Protein AF-A0A9Q4GFD5-F1 (afdb_monomer)

Solvent-accessible surface area (backbone atoms only — not comparable to full-atom values): 11953 Å² total; per-residue (Å²): 130,86,74,94,66,55,72,76,47,47,57,49,49,54,47,41,70,72,33,92,78,27,34,55,80,51,50,13,61,73,70,74,43,53,68,71,56,32,53,49,47,57,49,50,35,37,77,70,58,46,28,46,77,43,86,43,73,56,97,93,36,87,41,35,38,49,40,67,27,79,93,64,68,58,89,77,60,80,69,76,58,73,76,68,84,59,84,88,62,94,64,54,74,68,47,48,56,51,49,51,57,23,64,76,35,99,54,32,44,51,75,52,53,16,60,79,66,74,42,55,65,73,57,36,51,49,46,56,46,55,37,35,77,69,59,49,32,44,76,43,89,43,71,56,98,91,39,82,40,43,27,30,32,54,46,74,74,80,71,69,62,66,82,47,40,57,92,96,41,70,52,84,54,74,91,50,92,75,72,59,94,82,36,68,65,52,53,51,53,55,47,48,70,75,65,71,123

Sequence (197 aa):
MTPDLSENERDAVEYIRSAGDAYQSKLWKELDVTSRTGSRIAKRLEEKGVVKREQTTHDGNNTYRLVLAEEYRDDDAEEEEDEPATAGYELESVERRALRLIESEDGLPQSQLWKELDVSSRKGSRIASKLEDRGLVEREEGVHEGNRTYILYPVVEKLDYSLLVAGDMISPFIGEENPDPRSGSFTEWVYELAYSE

Secondary structure (DSSP, 8-state):
------HHHHHHHHHHHH-TT-BHHHHHHHTT--HHHHHHHHHHHHHTTSEEEEEEEETTEEEEEEEE-GGGS--S----------TT----HHHHHHHHHHHTSSSEEHHHHHHHTT--HHHHHHHHHHHHHTTSEEEEEEEETTEEEEEEEE------GGGGEETTEE-TTTT-SS--TT-HHHHHHHHHHHH--

pLDDT: mean 83.18, std 13.75, range [38.78, 96.44]

Mean predicted aligned error: 17.29 Å

Structure (mmCIF, N/CA/C/O backbone):
data_AF-A0A9Q4GFD5-F1
#
_entry.id   AF-A0A9Q4GFD5-F1
#
loop_
_atom_site.group_PDB
_atom_site.id
_atom_site.type_symbol
_atom_site.label_atom_id
_atom_site.label_alt_id
_atom_site.label_comp_id
_atom_site.label_asym_id
_atom_site.label_entity_id
_atom_site.label_seq_id
_atom_site.pdbx_PDB_ins_code
_atom_site.Cartn_x
_atom_site.Cartn_y
_atom_site.Cartn_z
_atom_site.occupancy
_atom_site.B_iso_or_equiv
_atom_site.auth_seq_id
_atom_site.auth_comp_id
_atom_site.auth_asym_id
_atom_site.auth_atom_id
_atom_site.pdbx_PDB_model_num
ATOM 1 N N . MET A 1 1 ? 4.325 21.508 16.984 1.00 45.28 1 MET A N 1
ATOM 2 C CA . MET A 1 1 ? 5.342 22.587 16.949 1.00 45.28 1 MET A CA 1
ATOM 3 C C . MET A 1 1 ? 6.689 21.901 16.954 1.00 45.28 1 MET A C 1
ATOM 5 O O . MET A 1 1 ? 6.980 21.233 17.934 1.00 45.28 1 MET A O 1
ATOM 9 N N . THR A 1 2 ? 7.475 22.006 15.885 1.00 56.31 2 THR A N 1
ATOM 10 C CA . THR A 1 2 ? 8.834 21.450 15.867 1.00 56.31 2 THR A CA 1
ATOM 11 C C . THR A 1 2 ? 9.676 22.135 16.953 1.00 56.31 2 THR A C 1
ATOM 13 O O . THR A 1 2 ? 9.713 23.369 16.987 1.00 56.31 2 THR A O 1
ATOM 16 N N . PRO A 1 3 ? 10.317 21.387 17.863 1.00 69.12 3 PRO A N 1
ATOM 17 C CA . PRO A 1 3 ? 11.128 21.947 18.925 1.00 69.12 3 PRO A CA 1
ATOM 18 C C . PRO A 1 3 ? 12.330 22.655 18.306 1.00 69.12 3 PRO A C 1
ATOM 20 O O . PRO A 1 3 ? 12.885 22.217 17.300 1.00 69.12 3 PRO A O 1
ATOM 23 N N . ASP A 1 4 ? 12.748 23.759 18.920 1.00 82.75 4 ASP A N 1
ATOM 24 C CA . ASP A 1 4 ? 13.961 24.460 18.513 1.00 82.75 4 ASP A CA 1
ATOM 25 C C . ASP A 1 4 ? 15.182 23.581 18.838 1.00 82.75 4 ASP A C 1
ATOM 27 O O . ASP A 1 4 ? 15.598 23.452 19.996 1.00 82.75 4 ASP A O 1
ATOM 31 N N . LEU A 1 5 ? 15.697 22.881 17.826 1.00 84.75 5 LEU A N 1
ATOM 32 C CA . LEU A 1 5 ? 16.877 22.021 17.927 1.00 84.75 5 LEU A CA 1
ATOM 33 C C . LEU A 1 5 ? 18.128 22.788 17.504 1.00 84.75 5 LEU A C 1
ATOM 35 O O . LEU A 1 5 ? 18.144 23.425 16.451 1.00 84.75 5 LEU A O 1
ATOM 39 N N . SER A 1 6 ? 19.192 22.681 18.302 1.00 86.69 6 SER A N 1
ATOM 40 C CA . SER A 1 6 ? 20.535 23.135 17.908 1.00 86.69 6 SER A CA 1
ATOM 41 C C . SER A 1 6 ? 21.109 22.266 16.781 1.00 86.69 6 SER A C 1
ATOM 43 O O . SER A 1 6 ? 20.661 21.140 16.598 1.00 86.69 6 SER A O 1
ATOM 45 N N . GLU A 1 7 ? 22.123 22.753 16.062 1.00 83.56 7 GLU A N 1
ATOM 46 C CA . GLU A 1 7 ? 22.810 22.016 14.982 1.00 83.56 7 GLU A CA 1
ATOM 47 C C . GLU A 1 7 ? 23.200 20.591 15.415 1.00 83.56 7 GLU A C 1
ATOM 49 O O . GLU A 1 7 ? 22.648 19.623 14.906 1.00 83.56 7 GLU A O 1
ATOM 54 N N . ASN A 1 8 ? 23.962 20.458 16.505 1.00 85.88 8 ASN A N 1
ATOM 55 C CA . ASN A 1 8 ? 24.363 19.151 17.039 1.00 85.88 8 ASN A CA 1
ATOM 56 C C . ASN A 1 8 ? 23.190 18.257 17.500 1.00 85.88 8 ASN A C 1
ATOM 58 O O . ASN A 1 8 ? 23.366 17.055 17.679 1.00 85.88 8 ASN A O 1
ATOM 62 N N . GLU A 1 9 ? 22.024 18.831 17.816 1.00 88.62 9 GLU A N 1
ATOM 63 C CA . GLU A 1 9 ? 20.820 18.058 18.156 1.00 88.62 9 GLU A CA 1
ATOM 64 C C . GLU A 1 9 ? 20.112 17.551 16.898 1.00 88.62 9 GLU A C 1
ATOM 66 O O . GLU A 1 9 ? 19.568 16.453 16.935 1.00 88.62 9 GLU A O 1
ATOM 71 N N . ARG A 1 10 ? 20.151 18.308 15.796 1.00 87.25 10 ARG A N 1
ATOM 72 C CA . ARG A 1 10 ? 19.631 17.863 14.496 1.00 87.25 10 ARG A CA 1
ATOM 73 C C . ARG A 1 10 ? 20.479 16.729 13.936 1.00 87.25 10 ARG A C 1
ATOM 75 O O . ARG A 1 10 ? 19.919 15.687 13.622 1.00 87.25 10 ARG A O 1
ATOM 82 N N . ASP A 1 11 ? 21.802 16.877 13.954 1.00 87.81 11 ASP A N 1
ATOM 83 C CA . ASP A 1 11 ? 22.729 15.826 13.510 1.00 87.81 11 ASP A CA 1
ATOM 84 C C . ASP A 1 11 ? 22.535 14.538 14.326 1.00 87.81 11 ASP A C 1
ATOM 86 O O . ASP A 1 11 ? 22.571 13.420 13.815 1.00 87.81 11 ASP A O 1
ATOM 90 N N . ALA A 1 12 ? 22.274 14.687 15.629 1.00 89.25 12 ALA A N 1
ATOM 91 C CA . ALA A 1 12 ? 21.966 13.562 16.499 1.00 89.25 12 ALA A CA 1
ATOM 92 C C . ALA A 1 12 ? 20.648 12.872 16.122 1.00 89.25 12 ALA A C 1
ATOM 94 O O . ALA A 1 12 ? 20.588 11.646 16.136 1.00 89.25 12 ALA A O 1
ATOM 95 N N . VAL A 1 13 ? 19.598 13.633 15.805 1.00 87.75 13 VAL A N 1
ATOM 96 C CA . VAL A 1 13 ? 18.304 13.089 15.363 1.00 87.75 13 VAL A CA 1
ATOM 97 C C . VAL A 1 13 ? 18.444 12.372 14.022 1.00 87.75 13 VAL A C 1
ATOM 99 O O . VAL A 1 13 ? 17.953 11.254 13.892 1.00 87.75 13 VAL A O 1
ATOM 102 N N . GLU A 1 14 ? 19.171 12.952 13.068 1.00 86.00 14 GLU A N 1
ATOM 103 C CA . GLU A 1 14 ? 19.458 12.342 11.764 1.00 86.00 14 GLU A CA 1
ATOM 104 C C . GLU A 1 14 ? 20.227 11.021 11.912 1.00 86.00 14 GLU A C 1
ATOM 106 O O . GLU A 1 14 ? 19.864 9.996 11.323 1.00 86.00 14 GLU A O 1
ATOM 111 N N . TYR A 1 15 ? 21.249 11.004 12.771 1.00 88.06 15 TYR A N 1
ATOM 112 C CA . TYR A 1 15 ? 21.950 9.770 13.101 1.00 88.06 15 TYR A CA 1
ATOM 113 C C . TYR A 1 15 ? 21.011 8.730 13.713 1.00 88.06 15 TYR A C 1
ATOM 115 O O . TYR A 1 15 ? 21.030 7.578 13.303 1.00 88.06 15 TYR A O 1
ATOM 123 N N . ILE A 1 16 ? 20.184 9.106 14.694 1.00 88.94 16 ILE A N 1
ATOM 124 C CA . ILE A 1 16 ? 19.273 8.157 15.353 1.00 88.94 16 ILE A CA 1
ATOM 125 C C . ILE A 1 16 ? 18.239 7.616 14.357 1.00 88.94 16 ILE A C 1
ATOM 127 O O . ILE A 1 16 ? 17.875 6.448 14.447 1.00 88.94 16 ILE A O 1
ATOM 131 N N . ARG A 1 17 ? 17.799 8.432 13.393 1.00 83.25 17 ARG A N 1
ATOM 132 C CA . ARG A 1 17 ? 16.887 8.012 12.324 1.00 83.25 17 ARG A CA 1
ATOM 133 C C . ARG A 1 17 ? 17.527 6.976 11.401 1.00 83.25 17 ARG A C 1
ATOM 135 O O . ARG A 1 17 ? 16.897 5.976 11.076 1.00 83.25 17 ARG A O 1
ATOM 142 N N . SER A 1 18 ? 18.769 7.206 10.983 1.00 78.62 18 SER A N 1
ATOM 143 C CA . SER A 1 18 ? 19.486 6.306 10.065 1.00 78.62 18 SER A CA 1
ATOM 144 C C . SER A 1 18 ? 20.066 5.068 10.761 1.00 78.62 18 SER A C 1
ATOM 146 O O . SER A 1 18 ? 20.189 3.997 10.161 1.00 78.62 18 SER A O 1
ATOM 148 N N . ALA A 1 19 ? 20.400 5.178 12.044 1.00 77.31 19 ALA A N 1
ATOM 149 C CA . ALA A 1 19 ? 20.916 4.091 12.853 1.00 77.31 19 ALA A CA 1
ATOM 150 C C . ALA A 1 19 ? 19.755 3.247 13.391 1.00 77.31 19 ALA A C 1
ATOM 152 O O . ALA A 1 19 ? 19.258 3.496 14.485 1.00 77.31 19 ALA A O 1
ATOM 153 N N . GLY A 1 20 ? 19.373 2.191 12.661 1.00 71.94 20 GLY A N 1
ATOM 154 C CA . GLY A 1 20 ? 18.312 1.258 13.084 1.00 71.94 20 GLY A CA 1
ATOM 155 C C . GLY A 1 20 ? 18.434 0.752 14.536 1.00 71.94 20 GLY A C 1
ATOM 156 O O . GLY A 1 20 ? 17.423 0.463 15.170 1.00 71.94 20 GLY A O 1
ATOM 157 N N . ASP A 1 21 ? 19.656 0.727 15.091 1.00 79.88 21 ASP A N 1
ATOM 158 C CA . ASP A 1 21 ? 19.921 0.621 16.531 1.00 79.88 21 ASP A CA 1
ATOM 159 C C . ASP A 1 21 ? 20.877 1.720 17.028 1.00 79.88 21 ASP A C 1
ATOM 161 O O . ASP A 1 21 ? 22.105 1.547 17.098 1.00 79.88 21 ASP A O 1
ATOM 165 N N . ALA A 1 22 ? 20.308 2.859 17.418 1.00 86.06 22 ALA A N 1
ATOM 166 C CA . ALA A 1 22 ? 21.056 3.984 17.957 1.00 86.06 22 ALA A CA 1
ATOM 167 C C . ALA A 1 22 ? 21.363 3.804 19.455 1.00 86.06 22 ALA A C 1
ATOM 169 O O . ALA A 1 22 ? 20.516 4.000 20.328 1.00 86.06 22 ALA A O 1
ATOM 170 N N . TYR A 1 23 ? 22.613 3.473 19.780 1.00 89.69 23 TYR A N 1
ATOM 171 C CA . TYR A 1 23 ? 23.107 3.492 21.161 1.00 89.69 23 TYR A CA 1
ATOM 172 C C . TYR A 1 23 ? 23.840 4.799 21.447 1.00 89.69 23 TYR A C 1
ATOM 174 O O . TYR A 1 23 ? 24.624 5.267 20.622 1.00 89.69 23 TYR A O 1
ATOM 182 N N . GLN A 1 24 ? 23.688 5.345 22.654 1.00 86.38 24 GLN A N 1
ATOM 183 C CA . GLN A 1 24 ? 24.360 6.584 23.066 1.00 86.38 24 GLN A CA 1
ATOM 184 C C . GLN A 1 24 ? 25.889 6.506 22.892 1.00 86.38 24 GLN A C 1
ATOM 186 O O . GLN A 1 24 ? 26.528 7.492 22.530 1.00 86.38 24 GLN A O 1
ATOM 191 N N . SER A 1 25 ? 26.469 5.318 23.091 1.00 85.94 25 SER A N 1
ATOM 192 C CA . SER A 1 25 ? 27.901 5.070 22.909 1.00 85.94 25 SER A CA 1
ATOM 193 C C . SER A 1 25 ? 28.376 5.108 21.459 1.00 85.94 25 SER A C 1
ATOM 195 O O . SER A 1 25 ? 29.563 5.338 21.222 1.00 85.94 25 SER A O 1
ATOM 197 N N . LYS A 1 26 ? 27.473 4.877 20.503 1.00 87.81 26 LYS A N 1
ATOM 198 C CA . LYS A 1 26 ? 27.734 5.051 19.074 1.00 87.81 26 LYS A CA 1
ATOM 199 C C . LYS A 1 26 ? 27.424 6.478 18.627 1.00 87.81 26 LYS A C 1
ATOM 201 O O . LYS A 1 26 ? 28.234 7.045 17.910 1.00 87.81 26 LYS A O 1
ATOM 206 N N . LEU A 1 27 ? 26.361 7.089 19.160 1.00 87.81 27 LEU A N 1
ATOM 207 C CA . LEU A 1 27 ? 25.976 8.475 18.871 1.00 87.81 27 LEU A CA 1
ATOM 208 C C . LEU A 1 27 ? 27.154 9.445 19.013 1.00 87.81 27 LEU A C 1
ATOM 210 O O . LEU A 1 27 ? 27.442 10.205 18.100 1.00 87.81 27 LEU A O 1
ATOM 214 N N . TRP A 1 28 ? 27.866 9.428 20.144 1.00 88.12 28 TRP A N 1
ATOM 215 C CA . TRP A 1 28 ? 28.974 10.374 20.314 1.00 88.12 28 TRP A CA 1
ATOM 216 C C . TRP A 1 28 ? 30.192 10.056 19.438 1.00 88.12 28 TRP A C 1
ATOM 218 O O . TRP A 1 28 ? 30.987 10.954 19.195 1.00 88.12 28 TRP A O 1
ATOM 228 N N . LYS A 1 29 ? 30.358 8.802 18.987 1.00 86.69 29 LYS A N 1
ATOM 229 C CA . LYS A 1 29 ? 31.416 8.437 18.033 1.00 86.69 29 LYS A CA 1
ATOM 230 C C . LYS A 1 29 ? 31.076 8.963 16.644 1.00 86.69 29 LYS A C 1
ATOM 232 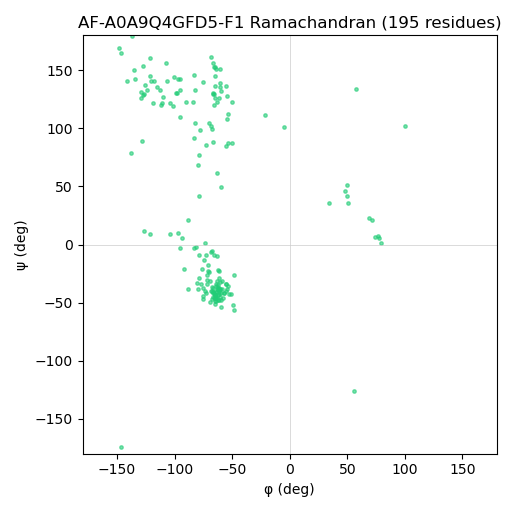O O . LYS A 1 29 ? 31.968 9.475 15.987 1.00 86.69 29 LYS A O 1
ATOM 237 N N . GLU A 1 30 ? 29.812 8.851 16.240 1.00 89.44 30 GLU A N 1
ATOM 238 C CA . GLU A 1 30 ? 29.358 9.337 14.938 1.00 89.44 30 GLU A CA 1
ATOM 239 C C . GLU A 1 30 ? 29.440 10.859 14.845 1.00 89.44 30 GLU A C 1
ATOM 241 O O . GLU A 1 30 ? 29.971 11.401 13.887 1.00 89.44 30 GLU A O 1
ATOM 246 N N . LEU A 1 31 ? 28.985 11.554 15.889 1.00 87.12 31 LEU A N 1
ATOM 247 C CA . LEU A 1 31 ? 29.023 13.015 15.943 1.00 87.12 31 LEU A CA 1
ATOM 248 C C . LEU A 1 31 ? 30.435 13.584 16.184 1.00 87.12 31 LEU A C 1
ATOM 250 O O . LEU A 1 31 ? 30.571 14.791 16.352 1.00 87.12 31 LEU A O 1
ATOM 254 N N . ASP A 1 32 ? 31.461 12.732 16.289 1.00 87.38 32 ASP A N 1
ATOM 255 C CA . ASP A 1 32 ? 32.834 13.098 16.668 1.00 87.38 32 ASP A CA 1
ATOM 256 C C . ASP A 1 32 ? 32.899 14.006 17.917 1.00 87.38 32 ASP A C 1
ATOM 258 O O . ASP A 1 32 ? 33.590 15.025 17.983 1.00 87.38 32 ASP A O 1
ATOM 262 N N . VAL A 1 33 ? 32.136 13.649 18.958 1.00 89.00 33 VAL A N 1
ATOM 263 C CA . VAL A 1 33 ? 32.081 14.399 20.220 1.00 89.00 33 VAL A CA 1
ATOM 264 C C . VAL A 1 33 ? 32.487 13.552 21.421 1.00 89.00 33 VAL A C 1
ATOM 266 O O . VAL A 1 33 ? 32.438 12.325 21.441 1.00 89.00 33 VAL A O 1
ATOM 269 N N . THR A 1 34 ? 32.848 14.223 22.517 1.00 88.25 34 THR A N 1
ATOM 270 C CA . THR A 1 34 ? 33.144 13.519 23.772 1.00 88.25 34 THR A CA 1
ATOM 271 C C . THR A 1 34 ? 31.901 12.829 24.341 1.00 88.25 34 THR A C 1
ATOM 273 O O . THR A 1 34 ? 30.781 13.331 24.213 1.00 88.25 34 THR A O 1
ATOM 276 N N . SER A 1 35 ? 32.099 11.748 25.101 1.00 81.19 35 SER A N 1
ATOM 277 C CA . SER A 1 35 ? 31.012 11.034 25.790 1.00 81.19 35 SER A CA 1
ATOM 278 C C . SER A 1 35 ? 30.177 11.941 26.697 1.00 81.19 35 SER A C 1
ATOM 280 O O . SER A 1 35 ? 28.959 11.790 26.792 1.00 81.19 35 SER A O 1
ATOM 282 N N . ARG A 1 36 ? 30.802 12.944 27.327 1.00 83.94 36 ARG A N 1
ATOM 283 C CA . ARG A 1 36 ? 30.109 13.937 28.156 1.00 83.94 36 ARG A CA 1
ATOM 284 C C . ARG A 1 36 ? 29.221 14.858 27.316 1.00 83.94 36 ARG A C 1
ATOM 286 O O . ARG A 1 36 ? 28.123 15.198 27.752 1.00 83.94 36 ARG A O 1
ATOM 293 N N . THR A 1 37 ? 29.686 15.266 26.138 1.00 82.38 37 THR A N 1
ATOM 294 C CA . THR A 1 37 ? 28.915 16.097 25.202 1.00 82.38 37 THR A CA 1
ATOM 295 C C . THR A 1 37 ? 27.755 15.304 24.607 1.00 82.38 37 THR A C 1
ATOM 297 O O . THR A 1 37 ? 26.617 15.751 24.718 1.00 82.38 37 THR A O 1
ATOM 300 N N . GLY A 1 38 ? 28.004 14.093 24.101 1.00 87.94 38 GLY A N 1
ATOM 301 C CA . GLY A 1 38 ? 26.954 13.229 23.555 1.00 87.94 38 GLY A CA 1
ATOM 302 C C . GLY A 1 38 ? 25.890 12.846 24.583 1.00 87.94 38 GLY A C 1
ATOM 303 O O . GLY A 1 38 ? 24.700 12.889 24.288 1.00 87.94 38 GLY A O 1
ATOM 304 N N . SER A 1 39 ? 26.285 12.591 25.836 1.00 86.56 39 SER A N 1
ATOM 305 C CA . SER A 1 39 ? 25.322 12.335 26.921 1.00 86.56 39 SER A CA 1
ATOM 306 C C . SER A 1 39 ? 24.405 13.530 27.192 1.00 86.56 39 SER A C 1
ATOM 308 O O . SER A 1 39 ? 23.227 13.354 27.492 1.00 86.56 39 SER A O 1
ATOM 310 N N . ARG A 1 40 ? 24.925 14.760 27.082 1.00 88.94 40 ARG A N 1
ATOM 311 C CA . ARG A 1 40 ? 24.112 15.975 27.241 1.00 88.94 40 ARG A CA 1
ATOM 312 C C . ARG A 1 40 ? 23.168 16.196 26.069 1.00 88.94 40 ARG A C 1
ATOM 314 O O . ARG A 1 40 ? 22.090 16.724 26.300 1.00 88.94 40 ARG A O 1
ATOM 321 N N . ILE A 1 41 ? 23.574 15.830 24.854 1.00 89.56 41 ILE A N 1
ATOM 322 C CA . ILE A 1 41 ? 22.717 15.898 23.664 1.00 89.56 41 ILE A CA 1
ATOM 323 C C . ILE A 1 41 ? 21.552 14.916 23.822 1.00 89.56 41 ILE A C 1
ATOM 325 O O . ILE A 1 41 ? 20.405 15.338 23.772 1.00 89.56 41 ILE A O 1
ATOM 329 N N . ALA A 1 42 ? 21.831 13.651 24.152 1.00 89.81 42 ALA A N 1
ATOM 330 C CA . ALA A 1 42 ? 20.793 12.642 24.375 1.00 89.81 42 ALA A CA 1
ATOM 331 C C . ALA A 1 42 ? 19.798 13.048 25.477 1.00 89.81 42 ALA A C 1
ATOM 333 O O . ALA A 1 42 ? 18.593 12.887 25.313 1.00 89.81 42 ALA A O 1
ATOM 334 N N . LYS A 1 43 ? 20.288 13.624 26.585 1.00 88.81 43 LYS A N 1
ATOM 335 C CA . LYS A 1 43 ? 19.422 14.115 27.667 1.00 88.81 43 LYS A CA 1
ATOM 336 C C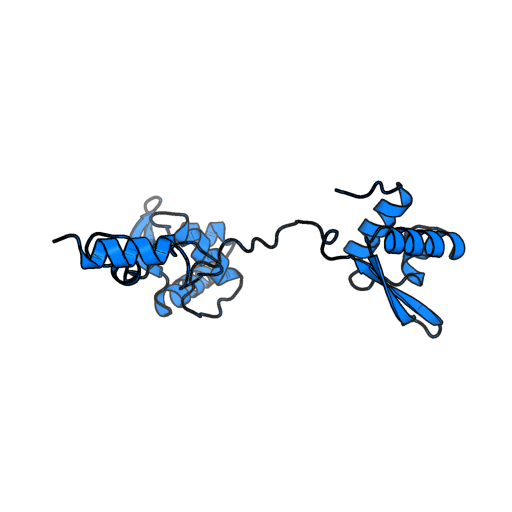 . LYS A 1 43 ? 18.555 15.302 27.236 1.00 88.81 43 LYS A C 1
ATOM 338 O O . LYS A 1 43 ? 17.389 15.354 27.596 1.00 88.81 43 LYS A O 1
ATOM 343 N N . ARG A 1 44 ? 19.109 16.248 26.469 1.00 92.25 44 ARG A N 1
ATOM 344 C CA . ARG A 1 44 ? 18.345 17.397 25.960 1.00 92.25 44 ARG A CA 1
ATOM 345 C C . ARG A 1 44 ? 17.270 16.969 24.971 1.00 92.25 44 ARG A C 1
ATOM 347 O O . ARG A 1 44 ? 16.163 17.482 25.041 1.00 92.25 44 ARG A O 1
ATOM 354 N N . LEU A 1 45 ? 17.575 16.016 24.092 1.00 90.81 45 LEU A N 1
ATOM 355 C CA . LEU A 1 45 ? 16.584 15.435 23.187 1.00 90.81 45 LEU A CA 1
ATOM 356 C C . LEU A 1 45 ? 15.469 14.718 23.962 1.00 90.81 45 LEU A C 1
ATOM 358 O O . LEU A 1 45 ? 14.308 14.861 23.607 1.00 90.81 45 LEU A O 1
ATOM 362 N N . GLU A 1 46 ? 15.798 14.010 25.046 1.00 90.75 46 GLU A N 1
ATOM 363 C CA . GLU A 1 46 ? 14.806 13.385 25.934 1.00 90.75 46 GLU A CA 1
ATOM 364 C C . GLU A 1 46 ? 13.927 14.422 26.651 1.00 90.75 46 GLU A C 1
ATOM 366 O O . GLU A 1 46 ? 12.706 14.308 26.639 1.00 90.75 46 GLU A O 1
ATOM 371 N N . GLU A 1 47 ? 14.523 15.477 27.215 1.00 90.25 47 GLU A N 1
ATOM 372 C CA . GLU A 1 47 ? 13.792 16.578 27.865 1.00 90.25 47 GLU A CA 1
ATOM 373 C C . GLU A 1 47 ? 12.886 17.344 26.890 1.00 90.25 47 GLU A C 1
ATOM 375 O O . GLU A 1 47 ? 11.830 17.833 27.286 1.00 90.25 47 GLU A O 1
ATOM 380 N N . LYS A 1 48 ? 13.285 17.434 25.616 1.00 89.56 48 LYS A N 1
ATOM 381 C CA . LYS A 1 48 ? 12.492 18.031 24.533 1.00 89.56 48 LYS A CA 1
ATOM 382 C C . LYS A 1 48 ? 11.435 17.077 23.959 1.00 89.56 48 LYS A C 1
ATOM 384 O O . LYS A 1 48 ? 10.714 17.482 23.058 1.00 89.56 48 LYS A O 1
ATOM 389 N N . GLY A 1 49 ? 11.354 15.835 24.444 1.00 86.88 49 GLY A N 1
ATOM 390 C CA . GLY A 1 49 ? 10.407 14.828 23.956 1.00 86.88 49 GLY A CA 1
ATOM 391 C C . GLY A 1 49 ? 10.788 14.182 22.621 1.00 86.88 49 GLY A C 1
ATOM 392 O O . GLY A 1 49 ? 10.018 13.394 22.093 1.00 86.88 49 GLY A O 1
ATOM 393 N N . VAL A 1 50 ? 11.981 14.462 22.092 1.00 88.69 50 VAL A N 1
ATOM 394 C CA . VAL A 1 50 ? 12.419 14.000 20.766 1.00 88.69 50 VAL A CA 1
ATOM 395 C C . VAL A 1 50 ? 12.837 12.536 20.761 1.00 88.69 50 VAL A C 1
ATOM 397 O O . VAL A 1 50 ? 12.629 11.821 19.782 1.00 88.69 50 VAL A O 1
ATOM 400 N N . VAL A 1 51 ? 13.422 12.068 21.865 1.00 90.31 51 VAL A N 1
ATOM 401 C CA . VAL A 1 51 ? 13.860 10.677 22.019 1.00 90.31 51 VAL A CA 1
ATOM 402 C C . VAL A 1 51 ? 13.455 10.114 23.375 1.00 90.31 51 VAL A C 1
ATOM 404 O O . VAL A 1 51 ? 13.423 10.824 24.375 1.00 90.31 51 VAL A O 1
ATOM 407 N N . LYS A 1 52 ? 13.230 8.806 23.436 1.00 89.75 52 LYS A N 1
ATOM 408 C CA . LYS A 1 52 ? 13.156 8.025 24.673 1.00 89.75 52 LYS A CA 1
ATOM 409 C C . LYS A 1 52 ? 14.476 7.285 24.888 1.00 89.75 52 LYS A C 1
ATOM 411 O O . LYS A 1 52 ? 15.107 6.838 23.928 1.00 89.75 52 LYS A O 1
ATOM 416 N N . ARG A 1 53 ? 14.902 7.163 26.150 1.00 89.38 53 ARG A N 1
ATOM 417 C CA . ARG A 1 53 ? 16.136 6.467 26.542 1.00 89.38 53 ARG A CA 1
ATOM 418 C C . ARG A 1 53 ? 15.816 5.190 27.306 1.00 89.38 53 ARG A C 1
ATOM 420 O O . ARG A 1 53 ? 15.262 5.236 28.398 1.00 89.38 53 ARG A O 1
ATOM 427 N N . GLU A 1 54 ? 16.250 4.054 26.777 1.00 86.69 54 GLU A N 1
ATOM 428 C CA . GLU A 1 54 ? 16.073 2.745 27.414 1.00 86.69 54 GLU A CA 1
ATOM 429 C C . GLU A 1 54 ? 17.418 2.216 27.911 1.00 86.69 54 GLU A C 1
ATOM 431 O O . GLU A 1 54 ? 18.386 2.162 27.149 1.00 86.69 54 GLU A O 1
ATOM 436 N N . GLN A 1 55 ? 17.510 1.838 29.191 1.00 83.94 55 GLN A N 1
ATOM 437 C CA . GLN A 1 55 ? 18.736 1.247 29.736 1.00 83.94 55 GLN A CA 1
ATOM 438 C C . GLN A 1 55 ? 19.003 -0.113 29.095 1.00 83.94 55 GLN A C 1
ATOM 440 O O . GLN A 1 55 ? 18.140 -0.985 29.071 1.00 83.94 55 GLN A O 1
ATOM 445 N N . THR A 1 56 ? 20.224 -0.301 28.608 1.00 79.75 56 THR A N 1
ATOM 446 C CA . THR A 1 56 ? 20.658 -1.540 27.967 1.00 79.75 56 THR A CA 1
ATOM 447 C C . THR A 1 56 ? 22.144 -1.781 28.214 1.00 79.75 56 THR A C 1
ATOM 449 O O . THR A 1 56 ? 22.868 -0.909 28.696 1.00 79.75 56 THR A O 1
ATOM 452 N N . THR A 1 57 ? 22.625 -2.970 27.879 1.00 77.44 57 THR A N 1
ATOM 453 C CA . THR A 1 57 ? 24.051 -3.290 27.904 1.00 77.44 57 THR A CA 1
ATOM 454 C C . THR A 1 57 ? 24.525 -3.460 26.469 1.00 77.44 57 THR A C 1
ATOM 456 O O . THR A 1 57 ? 24.011 -4.302 25.739 1.00 77.44 57 THR A O 1
ATOM 459 N N . HIS A 1 58 ? 25.516 -2.671 26.060 1.00 66.75 58 HIS A N 1
ATOM 460 C CA . HIS A 1 58 ? 26.145 -2.782 24.745 1.00 66.75 58 HIS A CA 1
ATOM 461 C C . HIS A 1 58 ? 27.655 -2.905 24.931 1.00 66.75 58 HIS A C 1
ATOM 463 O O . HIS A 1 58 ? 28.247 -2.130 25.686 1.00 66.75 58 HIS A O 1
ATOM 469 N N . ASP A 1 59 ? 28.270 -3.902 24.292 1.00 62.56 59 ASP A N 1
ATOM 470 C CA . ASP A 1 59 ? 29.702 -4.209 24.422 1.00 62.56 59 ASP A CA 1
ATOM 471 C C . ASP A 1 59 ? 30.186 -4.293 25.887 1.00 62.56 59 ASP A C 1
ATOM 473 O O . ASP A 1 59 ? 31.225 -3.748 26.258 1.00 62.56 59 ASP A O 1
ATOM 477 N N . GLY A 1 60 ? 29.391 -4.927 26.759 1.00 69.38 60 GLY A N 1
ATOM 478 C CA . GLY A 1 60 ? 29.727 -5.124 28.176 1.00 69.38 60 GLY A CA 1
ATOM 479 C C . GLY A 1 60 ? 29.619 -3.877 29.065 1.00 69.38 60 GLY A C 1
ATOM 480 O O . GLY A 1 60 ? 29.966 -3.949 30.240 1.00 69.38 60 GLY A O 1
ATOM 481 N N . ASN A 1 61 ? 29.120 -2.751 28.542 1.00 70.06 61 ASN A N 1
ATOM 482 C CA . ASN A 1 61 ? 28.921 -1.514 29.296 1.00 70.06 61 ASN A CA 1
ATOM 483 C C . ASN A 1 61 ? 27.438 -1.126 29.348 1.00 70.06 61 ASN A C 1
ATOM 485 O O . ASN A 1 61 ? 26.725 -1.232 28.349 1.00 70.06 61 ASN A O 1
ATOM 489 N N . ASN A 1 62 ? 26.983 -0.624 30.500 1.00 77.25 62 ASN A N 1
ATOM 490 C CA . ASN A 1 62 ? 25.649 -0.033 30.618 1.00 77.25 62 ASN A CA 1
ATOM 491 C C . ASN A 1 62 ? 25.579 1.233 29.759 1.00 77.25 62 ASN A C 1
ATOM 493 O O . ASN A 1 62 ? 26.341 2.180 29.958 1.00 77.25 62 ASN A O 1
ATOM 497 N N . THR A 1 63 ? 24.663 1.243 28.801 1.00 82.75 63 THR A N 1
ATOM 498 C CA . THR A 1 63 ? 24.420 2.347 27.877 1.00 82.75 63 THR A CA 1
ATOM 499 C C . THR A 1 63 ? 22.917 2.560 27.721 1.00 82.75 63 THR A C 1
ATOM 501 O O . THR A 1 63 ? 22.109 1.864 28.334 1.00 82.75 63 THR A O 1
ATOM 504 N N . TYR A 1 64 ? 22.532 3.543 26.918 1.00 86.38 64 TYR A N 1
ATOM 505 C CA . TYR A 1 64 ? 21.134 3.789 26.588 1.00 86.38 64 TYR A CA 1
ATOM 506 C C . TYR A 1 64 ? 20.907 3.553 25.100 1.00 86.38 64 TYR A C 1
ATOM 508 O O . TYR A 1 64 ? 21.713 4.001 24.278 1.00 86.38 64 TYR A O 1
ATOM 516 N N . ARG A 1 65 ? 19.815 2.867 24.765 1.00 89.31 65 ARG A N 1
ATOM 517 C CA . ARG A 1 65 ? 19.246 2.870 23.416 1.00 89.31 65 ARG A CA 1
ATOM 518 C C . ARG A 1 65 ? 18.390 4.126 23.273 1.00 89.31 65 ARG A C 1
ATOM 520 O O . ARG A 1 65 ? 17.647 4.462 24.196 1.00 89.31 65 ARG A O 1
ATOM 527 N N . LEU A 1 66 ? 18.557 4.838 22.166 1.00 89.69 66 LEU A N 1
ATOM 528 C CA . LEU A 1 66 ? 17.840 6.067 21.847 1.00 89.69 66 LEU A CA 1
ATOM 529 C C . LEU A 1 66 ? 16.772 5.736 20.810 1.00 89.69 66 LEU A C 1
ATOM 531 O O . LEU A 1 66 ? 17.094 5.228 19.741 1.00 89.69 66 LEU A O 1
ATOM 535 N N . VAL A 1 67 ? 15.514 6.006 21.138 1.00 86.81 67 VAL A N 1
ATOM 536 C CA . VAL A 1 67 ? 14.368 5.730 20.266 1.00 86.81 67 VAL A CA 1
ATOM 537 C C . VAL A 1 67 ? 13.685 7.051 19.956 1.00 86.81 67 VAL A C 1
ATOM 539 O O . VAL A 1 67 ? 13.273 7.735 20.889 1.00 86.81 67 VAL A O 1
ATOM 542 N N . LEU A 1 68 ? 13.557 7.422 18.680 1.00 87.00 68 LEU A N 1
ATOM 543 C CA . LEU A 1 68 ? 12.807 8.624 18.297 1.00 87.00 68 LEU A CA 1
ATOM 544 C C . LEU A 1 68 ? 11.351 8.500 18.747 1.00 87.00 68 LEU A C 1
ATOM 546 O O . LEU A 1 68 ? 10.734 7.439 18.574 1.00 87.00 68 LEU A O 1
ATOM 550 N N . ALA A 1 69 ? 10.825 9.577 19.331 1.00 83.25 69 ALA A N 1
ATOM 551 C CA . ALA A 1 69 ? 9.399 9.689 19.586 1.00 83.25 69 ALA A CA 1
ATOM 552 C C . ALA A 1 69 ? 8.636 9.706 18.257 1.00 83.25 69 ALA A C 1
ATOM 554 O O . ALA A 1 69 ? 9.178 10.120 17.233 1.00 83.25 69 ALA A O 1
ATOM 555 N N . GLU A 1 70 ? 7.399 9.212 18.287 1.00 68.38 70 GLU A N 1
ATOM 556 C CA . GLU A 1 70 ? 6.559 9.001 17.099 1.00 68.38 70 GLU A CA 1
ATOM 557 C C . GLU A 1 70 ? 6.458 10.267 16.241 1.00 68.38 70 GLU A C 1
ATOM 559 O O . GLU A 1 70 ? 6.702 10.201 15.044 1.00 68.38 70 GLU A O 1
ATOM 564 N N . GLU A 1 71 ? 6.286 11.429 16.876 1.00 63.03 71 GLU A N 1
ATOM 565 C CA . GLU A 1 71 ? 6.204 12.742 16.219 1.00 63.03 71 GLU A CA 1
ATOM 566 C C . GLU A 1 71 ? 7.499 13.219 15.513 1.00 63.03 71 GLU A C 1
ATOM 568 O O . GLU A 1 71 ? 7.463 14.219 14.806 1.00 63.03 71 GLU A O 1
ATOM 573 N N . TYR A 1 72 ? 8.643 12.538 15.688 1.00 66.06 72 TYR A N 1
ATOM 574 C CA . TYR A 1 72 ? 9.930 12.862 15.029 1.00 66.06 72 TYR A CA 1
ATOM 575 C C . TYR A 1 72 ? 10.490 11.726 14.178 1.00 66.06 72 TYR A C 1
ATOM 577 O O . TYR A 1 72 ? 11.636 11.789 13.711 1.00 66.06 72 TYR A O 1
ATOM 585 N N . ARG A 1 73 ? 9.707 10.669 13.959 1.00 67.44 73 ARG A N 1
ATOM 586 C CA . ARG A 1 73 ? 10.066 9.654 12.962 1.00 67.44 73 ARG A CA 1
ATOM 587 C C . ARG A 1 73 ? 9.993 10.201 11.519 1.00 67.44 73 ARG A C 1
ATOM 589 O O . ARG A 1 73 ? 10.574 9.570 10.648 1.00 67.44 73 ARG A O 1
ATOM 596 N N . ASP A 1 74 ? 9.502 11.438 11.364 1.00 55.69 74 ASP A N 1
ATOM 597 C CA . ASP A 1 74 ? 9.111 12.180 10.156 1.00 55.69 74 ASP A CA 1
ATOM 598 C C . ASP A 1 74 ? 8.041 11.490 9.323 1.00 55.69 74 ASP A C 1
ATOM 600 O O . ASP A 1 74 ? 8.128 10.309 8.996 1.00 55.69 74 ASP A O 1
ATOM 604 N N . ASP A 1 75 ? 7.082 12.334 8.950 1.00 45.59 75 ASP A N 1
ATOM 605 C CA . ASP A 1 75 ? 6.073 12.208 7.909 1.00 45.59 75 ASP A CA 1
ATOM 606 C C . ASP A 1 75 ? 6.698 12.035 6.501 1.00 45.59 75 ASP A C 1
ATOM 608 O O . ASP A 1 75 ? 6.303 12.708 5.551 1.00 45.59 75 ASP A O 1
ATOM 612 N N . ASP A 1 76 ? 7.655 11.115 6.327 1.00 40.53 76 ASP A N 1
ATOM 613 C CA . ASP A 1 76 ? 7.744 10.350 5.076 1.00 40.53 76 ASP A CA 1
ATOM 614 C C . ASP A 1 76 ? 6.666 9.279 5.187 1.00 40.53 76 ASP A C 1
ATOM 616 O O . ASP A 1 76 ? 6.906 8.136 5.576 1.00 40.53 76 ASP A O 1
ATOM 620 N N . ALA A 1 77 ? 5.455 9.775 4.961 1.00 45.09 77 ALA A N 1
ATOM 621 C CA . ALA A 1 77 ? 4.177 9.119 5.028 1.00 45.09 77 ALA A CA 1
ATOM 622 C C . ALA A 1 77 ? 4.285 7.588 4.885 1.00 45.09 77 ALA 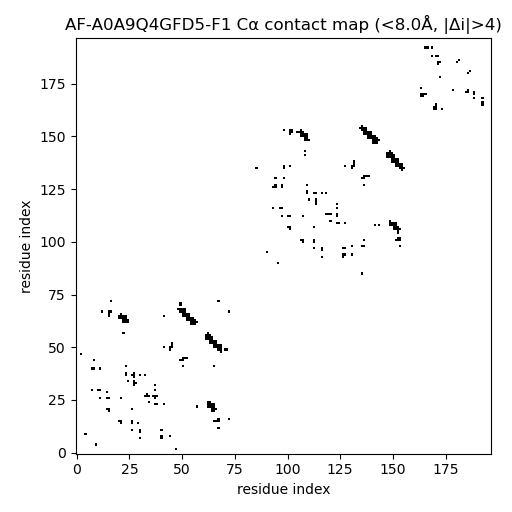A C 1
ATOM 624 O O . ALA A 1 77 ? 4.466 7.036 3.797 1.00 45.09 77 ALA A O 1
ATOM 625 N N . GLU A 1 78 ? 3.996 6.890 5.984 1.00 44.03 78 GLU A N 1
ATOM 626 C CA . GLU A 1 78 ? 2.828 6.025 5.903 1.00 44.03 78 GLU A CA 1
ATOM 627 C C . GLU A 1 78 ? 1.702 6.903 5.344 1.00 44.03 78 GLU A C 1
ATOM 629 O O . GLU A 1 78 ? 0.953 7.558 6.061 1.00 44.03 78 GLU A O 1
ATOM 634 N N . GLU A 1 79 ? 1.624 6.959 4.017 1.00 40.03 79 GLU A N 1
ATOM 635 C CA . GLU A 1 79 ? 0.340 6.872 3.373 1.00 40.03 79 GLU A CA 1
ATOM 636 C C . GLU A 1 79 ? -0.240 5.553 3.903 1.00 40.03 79 GLU A C 1
ATOM 638 O O . GLU A 1 79 ? -0.184 4.509 3.258 1.00 40.03 79 GLU A O 1
ATOM 643 N N . GLU A 1 80 ? -0.863 5.617 5.079 1.00 39.75 80 GLU A N 1
ATOM 644 C CA . GLU A 1 80 ? -2.222 5.110 5.170 1.00 39.75 80 GLU A CA 1
ATOM 645 C C . GLU A 1 80 ? -3.077 5.992 4.236 1.00 39.75 80 GLU A C 1
ATOM 647 O O . GLU A 1 80 ? -3.946 6.747 4.656 1.00 39.75 80 GLU A O 1
ATOM 652 N N . GLU A 1 81 ? -2.748 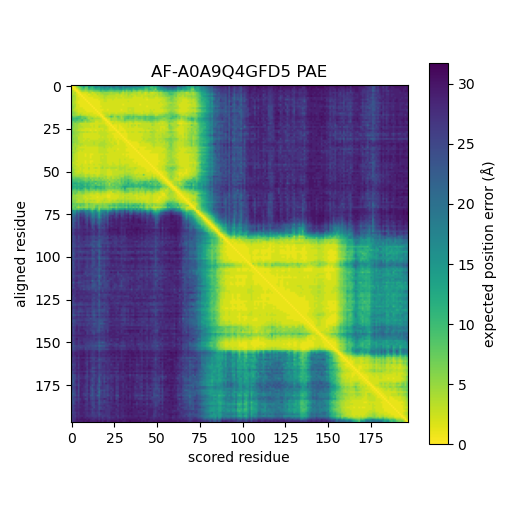5.964 2.934 1.00 38.78 81 GLU A N 1
ATOM 653 C CA . GLU A 1 81 ? -3.725 6.124 1.878 1.00 38.78 81 GLU A CA 1
ATOM 654 C C . GLU A 1 81 ? -4.749 5.067 2.231 1.00 38.78 81 GLU A C 1
ATOM 656 O O . GLU A 1 81 ? -4.388 3.884 2.244 1.00 38.78 81 GLU A O 1
ATOM 661 N N . ASP A 1 82 ? -5.937 5.541 2.629 1.00 41.50 82 ASP A N 1
ATOM 662 C CA . ASP A 1 82 ? -7.193 4.806 2.701 1.00 41.50 82 ASP A CA 1
ATOM 663 C C . ASP A 1 82 ? -6.980 3.412 2.136 1.00 41.50 82 ASP A C 1
ATOM 665 O O . ASP A 1 82 ? -6.870 3.315 0.916 1.00 41.50 82 ASP A O 1
ATOM 669 N N . GLU A 1 83 ? -6.812 2.359 2.956 1.00 40.69 83 GLU A N 1
ATOM 670 C CA . GLU A 1 83 ? -6.780 1.018 2.372 1.00 40.69 83 GLU A CA 1
ATOM 671 C C . GLU A 1 83 ? -8.080 0.921 1.566 1.00 40.69 83 GLU A C 1
ATOM 673 O O . GLU A 1 83 ? -9.155 0.858 2.183 1.00 40.69 83 GLU A O 1
ATOM 678 N N . PRO A 1 84 ? -8.050 0.943 0.209 1.00 45.03 84 PRO A N 1
ATOM 679 C CA . PRO A 1 84 ? -9.260 0.621 -0.501 1.00 45.03 84 PRO A CA 1
ATOM 680 C C . PRO A 1 84 ? -9.559 -0.796 -0.050 1.00 45.03 84 PRO A C 1
ATOM 682 O O . PRO A 1 84 ? -8.634 -1.592 0.144 1.00 45.03 84 PRO A O 1
ATOM 685 N N . ALA A 1 85 ? -10.832 -1.078 0.206 1.00 47.97 85 ALA A N 1
ATOM 686 C CA . ALA A 1 85 ? -11.288 -2.368 0.676 1.00 47.97 85 ALA A CA 1
ATOM 687 C C . ALA A 1 85 ? -10.779 -3.464 -0.273 1.00 47.97 85 ALA A C 1
ATOM 689 O O . ALA A 1 85 ? -11.464 -3.873 -1.202 1.00 47.97 85 ALA A O 1
ATOM 690 N N . THR A 1 86 ? -9.573 -3.981 -0.041 1.00 51.38 86 THR A N 1
ATOM 691 C CA . THR A 1 86 ? -9.001 -5.090 -0.799 1.00 51.38 86 THR A CA 1
ATOM 692 C C . THR A 1 86 ? -9.614 -6.378 -0.274 1.00 51.38 86 THR A C 1
ATOM 694 O O . THR A 1 86 ? -8.900 -7.339 -0.045 1.00 51.38 86 THR A O 1
ATOM 697 N N . ALA A 1 87 ? -10.927 -6.381 -0.008 1.00 53.72 87 ALA A N 1
ATOM 698 C CA . ALA A 1 87 ? -11.768 -7.505 0.392 1.00 53.72 87 ALA A CA 1
ATOM 699 C C . ALA A 1 87 ? -11.085 -8.568 1.294 1.00 53.72 87 ALA A C 1
ATOM 701 O O . ALA A 1 87 ? -11.341 -9.764 1.165 1.00 53.72 87 ALA A O 1
ATOM 702 N N . GLY A 1 88 ? -10.188 -8.162 2.205 1.00 58.06 88 GLY A N 1
ATOM 703 C CA . GLY A 1 88 ? -9.435 -9.066 3.084 1.00 58.06 88 GLY A CA 1
ATOM 704 C C . GLY A 1 88 ? -8.336 -9.926 2.427 1.00 58.06 88 GLY A C 1
ATOM 705 O O . GLY A 1 88 ? -7.954 -10.947 3.001 1.00 58.06 88 GLY A O 1
ATOM 706 N N . TYR A 1 89 ? -7.811 -9.569 1.251 1.00 64.81 89 TYR A N 1
ATOM 707 C CA . TYR A 1 89 ? -6.741 -10.314 0.577 1.00 64.81 89 TYR A CA 1
ATOM 708 C C . TYR A 1 89 ? -5.337 -9.836 0.976 1.00 64.81 89 TYR A C 1
ATOM 710 O O . TYR A 1 89 ? -4.938 -8.710 0.691 1.00 64.81 89 TYR A O 1
ATOM 718 N N . GLU A 1 90 ? -4.501 -10.746 1.490 1.00 74.94 90 GLU A N 1
ATOM 719 C CA . GLU A 1 90 ? -3.062 -10.487 1.631 1.00 74.94 90 GLU A CA 1
ATOM 720 C C . GLU A 1 90 ? -2.398 -10.413 0.240 1.00 74.94 90 GLU A C 1
ATOM 722 O O . GLU A 1 90 ? -2.176 -11.421 -0.445 1.00 74.94 90 GLU A O 1
ATOM 727 N N . LEU A 1 91 ? -2.121 -9.196 -0.223 1.00 81.88 91 LEU A N 1
ATOM 728 C CA . LEU A 1 91 ? -1.419 -8.923 -1.480 1.00 81.88 91 LEU A CA 1
ATOM 729 C C . LEU A 1 91 ? 0.076 -8.703 -1.227 1.00 81.88 91 LEU A C 1
ATOM 731 O O . LEU A 1 91 ? 0.459 -8.058 -0.248 1.00 81.88 91 LEU A O 1
ATOM 735 N N . GLU A 1 92 ? 0.934 -9.186 -2.129 1.00 87.38 92 GLU A N 1
ATOM 736 C CA . GLU A 1 92 ? 2.353 -8.800 -2.131 1.00 87.38 92 GLU A CA 1
ATOM 737 C C . GLU A 1 92 ? 2.501 -7.304 -2.481 1.00 87.38 92 GLU A C 1
ATOM 739 O O . GLU A 1 92 ? 1.654 -6.731 -3.167 1.00 87.38 92 GLU A O 1
ATOM 744 N N . SER A 1 93 ? 3.603 -6.657 -2.081 1.00 84.06 93 SER A N 1
ATOM 745 C CA . SER A 1 93 ? 3.820 -5.217 -2.334 1.00 84.06 93 SER A CA 1
ATOM 746 C C . SER A 1 93 ? 3.692 -4.832 -3.814 1.00 84.06 93 SER A C 1
ATOM 748 O O . SER A 1 93 ? 3.121 -3.796 -4.150 1.00 84.06 93 SER A O 1
ATOM 750 N N . VAL A 1 94 ? 4.172 -5.695 -4.713 1.00 88.62 94 VAL A N 1
ATOM 751 C CA . VAL A 1 94 ? 4.071 -5.490 -6.164 1.00 88.62 94 VAL A CA 1
ATOM 752 C C . VAL A 1 94 ? 2.645 -5.682 -6.693 1.00 88.62 94 VAL A C 1
ATOM 754 O O . VAL A 1 94 ? 2.269 -5.032 -7.661 1.00 88.62 94 VAL A O 1
ATOM 757 N N . GLU A 1 95 ? 1.848 -6.551 -6.068 1.00 92.06 95 GLU A N 1
ATOM 758 C CA . GLU A 1 95 ? 0.447 -6.787 -6.437 1.00 92.06 95 GLU A CA 1
ATOM 759 C C . GLU A 1 95 ? -0.425 -5.608 -5.998 1.00 92.06 95 GLU A C 1
ATOM 761 O O . GLU A 1 95 ? -1.244 -5.148 -6.785 1.00 92.06 9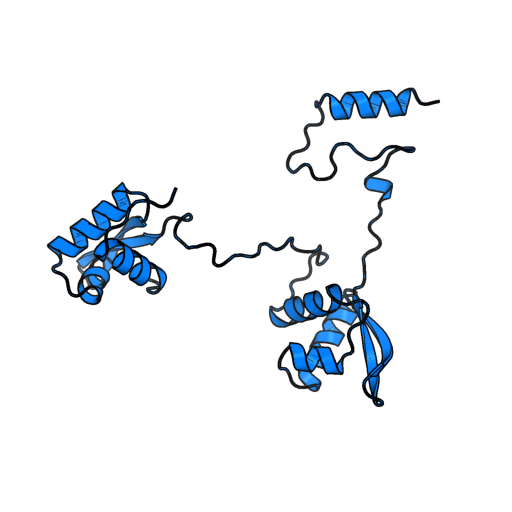5 GLU A O 1
ATOM 766 N N . ARG A 1 96 ? -0.175 -5.046 -4.805 1.00 89.81 96 ARG A N 1
ATOM 767 C CA . ARG A 1 96 ? -0.833 -3.810 -4.343 1.00 89.81 96 ARG A CA 1
ATOM 768 C C . ARG A 1 96 ? -0.533 -2.630 -5.250 1.00 89.81 96 ARG A C 1
ATOM 770 O O . ARG A 1 96 ? -1.444 -1.931 -5.673 1.00 89.81 96 ARG A O 1
ATOM 777 N N . ARG A 1 97 ? 0.743 -2.434 -5.602 1.00 92.00 97 ARG A N 1
ATOM 778 C CA . ARG A 1 97 ? 1.132 -1.372 -6.540 1.00 92.00 97 ARG A CA 1
ATOM 779 C C . ARG A 1 97 ? 0.472 -1.561 -7.907 1.00 92.00 97 ARG A C 1
ATOM 781 O O . ARG A 1 97 ? 0.073 -0.584 -8.525 1.00 92.00 97 ARG A O 1
ATOM 788 N N . ALA A 1 98 ? 0.359 -2.804 -8.376 1.00 94.69 98 ALA A N 1
ATOM 789 C CA . ALA A 1 98 ? -0.320 -3.108 -9.629 1.00 94.69 98 ALA A CA 1
ATOM 790 C C . ALA A 1 98 ? -1.816 -2.781 -9.572 1.00 94.69 98 ALA A C 1
ATOM 792 O O . ALA A 1 98 ? -2.324 -2.190 -10.515 1.00 94.69 98 ALA A O 1
ATOM 793 N N . LEU A 1 99 ? -2.491 -3.143 -8.478 1.00 92.94 99 LEU A N 1
ATOM 794 C CA . LEU A 1 99 ? -3.908 -2.852 -8.275 1.00 92.94 99 LEU A CA 1
ATOM 795 C C . LEU A 1 99 ? -4.170 -1.342 -8.247 1.00 92.94 99 LEU A C 1
ATOM 797 O O . LEU A 1 99 ? -4.988 -0.879 -9.030 1.00 92.94 99 LEU A O 1
ATOM 801 N N . ARG A 1 100 ? -3.385 -0.571 -7.483 1.00 90.50 100 ARG A N 1
ATOM 802 C CA . ARG A 1 100 ? -3.521 0.896 -7.434 1.00 90.50 100 ARG A CA 1
ATOM 803 C C . ARG A 1 100 ? -3.377 1.565 -8.800 1.00 90.50 100 ARG A C 1
ATOM 805 O O . ARG A 1 100 ? -4.147 2.455 -9.130 1.00 90.50 100 ARG A O 1
ATOM 812 N N . LEU A 1 101 ? -2.420 1.113 -9.617 1.00 94.19 101 LEU A N 1
ATOM 813 C CA . LEU A 1 101 ? -2.256 1.622 -10.987 1.00 94.19 101 LEU A CA 1
ATOM 814 C C . LEU A 1 101 ? -3.481 1.337 -11.867 1.00 94.19 101 LEU A C 1
ATOM 816 O O . LEU A 1 101 ? -3.798 2.124 -12.754 1.00 94.19 101 LEU A O 1
ATOM 820 N N . ILE A 1 102 ? -4.137 0.195 -11.656 1.00 93.88 102 ILE A N 1
ATOM 821 C CA . ILE A 1 102 ? -5.347 -0.184 -12.392 1.00 93.88 102 ILE A CA 1
ATOM 822 C C . ILE A 1 102 ? -6.552 0.616 -11.881 1.00 93.88 102 ILE A C 1
ATOM 824 O O . ILE A 1 102 ? -7.374 1.022 -12.687 1.00 93.88 102 ILE A O 1
ATOM 828 N N . GLU A 1 103 ? -6.646 0.879 -10.577 1.00 88.75 103 GLU A N 1
ATOM 829 C CA . GLU A 1 103 ? -7.717 1.685 -9.970 1.00 88.75 103 GLU A CA 1
ATOM 830 C C . GLU A 1 103 ? -7.629 3.171 -10.336 1.00 88.75 103 GLU A C 1
ATOM 832 O O . GLU A 1 103 ? -8.654 3.841 -10.447 1.00 88.75 103 GLU A O 1
ATOM 837 N N . SER A 1 104 ? -6.419 3.693 -10.553 1.00 85.88 104 SER A N 1
ATOM 838 C CA . SER A 1 104 ? -6.206 5.101 -10.908 1.00 85.88 104 SER A CA 1
ATOM 839 C C . SER A 1 104 ? -6.574 5.454 -12.354 1.00 85.88 104 SER A C 1
ATOM 841 O O . SER A 1 104 ? -6.627 6.633 -12.697 1.00 85.88 104 SER A O 1
ATOM 843 N N . GLU A 1 105 ? -6.786 4.455 -13.211 1.00 85.31 105 GLU A N 1
ATOM 844 C CA . GLU A 1 105 ? -6.977 4.618 -14.654 1.00 85.31 105 GLU A CA 1
ATOM 845 C C . GLU A 1 105 ? -8.285 3.945 -15.093 1.00 85.31 105 GLU A C 1
ATOM 847 O O . GLU A 1 105 ? -8.571 2.810 -14.716 1.00 85.31 105 GLU A O 1
ATOM 852 N N . ASP A 1 106 ? -9.068 4.597 -15.956 1.00 83.12 106 ASP A N 1
ATOM 853 C CA . ASP A 1 106 ? -10.272 3.998 -16.555 1.00 83.12 106 ASP A CA 1
ATOM 854 C C . ASP A 1 106 ? -9.886 3.067 -17.722 1.00 83.12 106 ASP A C 1
ATOM 856 O O . ASP A 1 106 ? -10.089 3.361 -18.903 1.00 83.12 106 ASP A O 1
ATOM 860 N N . GLY A 1 107 ? -9.237 1.953 -17.374 1.00 91.75 107 GLY A N 1
ATOM 861 C CA . GLY A 1 107 ? -8.742 0.943 -18.306 1.00 91.75 107 GLY A CA 1
ATOM 862 C C . GLY A 1 107 ? -7.246 1.055 -18.601 1.00 91.75 107 GLY A C 1
ATOM 863 O O . GLY A 1 107 ? -6.809 1.829 -19.453 1.00 91.75 107 GLY A O 1
ATOM 864 N N . LEU A 1 108 ? -6.446 0.187 -17.975 1.00 95.94 108 LEU A N 1
ATOM 865 C CA . LEU A 1 108 ? -4.990 0.162 -18.124 1.00 95.94 108 LEU A CA 1
ATOM 866 C C . LEU A 1 108 ? -4.524 -0.955 -19.081 1.00 95.94 108 LEU A C 1
ATOM 868 O O . LEU A 1 108 ? -4.707 -2.142 -18.789 1.00 95.94 108 LEU A O 1
ATOM 872 N N . PRO A 1 109 ? -3.843 -0.648 -20.201 1.00 96.44 109 PRO A N 1
ATOM 873 C CA . PRO A 1 109 ? -3.255 -1.673 -21.061 1.00 96.44 109 PRO A CA 1
ATOM 874 C C . PRO A 1 109 ? -2.234 -2.542 -20.309 1.00 96.44 109 PRO A C 1
ATOM 876 O O . PRO A 1 109 ? -1.305 -2.021 -19.690 1.00 96.44 109 PRO A O 1
ATOM 879 N N . GLN A 1 110 ? -2.308 -3.875 -20.419 1.00 94.38 110 GLN A N 1
ATOM 880 C CA . GLN A 1 110 ? -1.361 -4.770 -19.726 1.00 94.38 110 GLN A CA 1
ATOM 881 C C . GLN A 1 110 ? 0.106 -4.462 -20.047 1.00 94.38 110 GLN A C 1
ATOM 883 O O . GLN A 1 110 ? 0.962 -4.503 -19.164 1.00 94.38 110 GLN A O 1
ATOM 888 N N . SER A 1 111 ? 0.406 -4.139 -21.307 1.00 92.75 111 SER A N 1
ATOM 889 C CA . SER A 1 111 ? 1.755 -3.748 -21.715 1.00 92.75 111 SER A CA 1
ATOM 890 C C . SER A 1 111 ? 2.256 -2.498 -20.995 1.00 92.75 111 SER A C 1
ATOM 892 O O . SER A 1 111 ? 3.457 -2.382 -20.765 1.00 92.75 111 SER A O 1
ATOM 894 N N . GLN A 1 112 ? 1.355 -1.575 -20.653 1.00 94.38 112 GLN A N 1
ATOM 895 C CA . GLN A 1 112 ? 1.666 -0.369 -19.894 1.00 94.38 112 GLN A CA 1
ATOM 896 C C . GLN A 1 112 ? 1.875 -0.703 -18.418 1.00 94.38 112 GLN A C 1
ATOM 898 O O . GLN A 1 112 ? 2.899 -0.309 -17.869 1.00 94.38 112 GLN A O 1
ATOM 903 N N . LEU A 1 113 ? 1.022 -1.543 -17.819 1.00 95.31 113 LEU A N 1
ATOM 904 C CA . LEU A 1 113 ? 1.203 -2.006 -16.437 1.00 95.31 113 LEU A CA 1
ATOM 905 C C . LEU A 1 113 ? 2.615 -2.568 -16.196 1.00 95.31 113 LEU A C 1
ATOM 907 O O . LEU A 1 113 ? 3.240 -2.285 -15.179 1.00 95.31 113 LEU A O 1
ATOM 911 N N . TRP A 1 114 ? 3.151 -3.365 -17.125 1.00 93.75 114 TRP A N 1
ATOM 912 C CA . TRP A 1 114 ? 4.491 -3.940 -16.958 1.00 93.75 114 TRP A CA 1
ATOM 913 C C . TRP A 1 114 ? 5.598 -2.884 -16.980 1.00 93.75 114 TRP A C 1
ATOM 915 O O . TRP A 1 114 ? 6.566 -3.022 -16.234 1.00 93.75 114 TRP A O 1
ATOM 925 N N . LYS A 1 115 ? 5.449 -1.860 -17.834 1.00 92.00 115 LYS A N 1
ATOM 926 C CA . LYS A 1 115 ? 6.382 -0.730 -17.930 1.00 92.00 115 LYS A CA 1
ATOM 927 C C . LYS A 1 115 ? 6.364 0.069 -16.623 1.00 92.00 115 LYS A C 1
ATOM 929 O O . LYS A 1 115 ? 7.421 0.277 -16.044 1.00 92.00 115 LYS A O 1
ATOM 934 N N . GLU A 1 116 ? 5.178 0.412 -16.121 1.00 93.00 116 GLU A N 1
ATOM 935 C CA . GLU A 1 116 ? 5.003 1.174 -14.871 1.00 93.00 116 GLU A CA 1
ATOM 936 C C . GLU A 1 116 ? 5.518 0.423 -13.633 1.00 93.00 116 GLU A C 1
ATOM 938 O O . GLU A 1 116 ? 6.095 1.000 -12.704 1.00 93.00 116 GLU A O 1
ATOM 943 N N . LEU A 1 117 ? 5.350 -0.901 -13.620 1.00 91.19 117 LEU A N 1
ATOM 944 C CA . LEU A 1 117 ? 5.849 -1.760 -12.549 1.00 91.19 117 LEU A CA 1
ATOM 945 C C . LEU A 1 117 ? 7.348 -2.073 -12.643 1.00 91.19 117 LEU A C 1
ATOM 947 O O . LEU A 1 117 ? 7.877 -2.661 -11.701 1.00 91.19 117 LEU A O 1
ATOM 951 N N . ASP A 1 118 ? 8.012 -1.715 -13.745 1.00 94.00 118 ASP A N 1
ATOM 952 C CA . ASP A 1 118 ? 9.378 -2.131 -14.086 1.00 94.00 118 ASP A CA 1
ATOM 953 C C . ASP A 1 118 ? 9.578 -3.659 -13.970 1.00 94.00 118 ASP A C 1
ATOM 955 O O . ASP A 1 118 ? 10.465 -4.184 -13.293 1.00 94.00 118 ASP A O 1
ATOM 959 N N . VAL A 1 119 ? 8.681 -4.424 -14.605 1.00 92.25 119 VAL A N 1
ATOM 960 C CA . VAL A 1 119 ? 8.723 -5.894 -14.595 1.00 92.25 119 VAL A CA 1
ATOM 961 C C . VAL A 1 119 ? 8.684 -6.492 -15.995 1.00 92.25 119 VAL A C 1
ATOM 963 O O . VAL A 1 119 ? 8.099 -5.960 -16.932 1.00 92.25 119 VAL A O 1
ATOM 966 N N . SER A 1 120 ? 9.250 -7.695 -16.135 1.00 90.12 120 SER A N 1
ATOM 967 C CA . SER A 1 120 ? 9.091 -8.472 -17.371 1.00 90.12 120 SER A CA 1
ATOM 968 C C . SER A 1 120 ? 7.620 -8.804 -17.650 1.00 90.12 120 SER A C 1
ATOM 970 O O . SER A 1 120 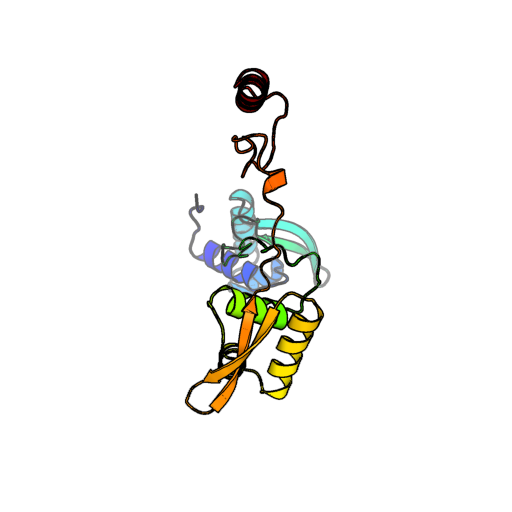? 6.856 -9.072 -16.718 1.00 90.12 120 SER A O 1
ATOM 972 N N . SER A 1 121 ? 7.257 -8.944 -18.927 1.00 88.44 121 SER A N 1
ATOM 973 C CA . SER A 1 121 ? 5.907 -9.348 -19.352 1.00 88.44 121 SER A CA 1
ATOM 974 C C . SER A 1 121 ? 5.422 -10.648 -18.703 1.00 88.44 121 SER A C 1
ATOM 976 O O . SER A 1 121 ? 4.262 -10.758 -18.323 1.00 88.44 121 SER A O 1
ATOM 978 N N . ARG A 1 122 ? 6.313 -11.627 -18.476 1.00 90.19 122 ARG A N 1
ATOM 979 C CA . ARG A 1 122 ? 5.967 -12.877 -17.771 1.00 90.19 122 ARG A CA 1
ATOM 980 C C . ARG A 1 122 ? 5.631 -12.656 -16.297 1.00 90.19 122 ARG A C 1
ATOM 982 O O . ARG A 1 122 ? 4.809 -13.384 -15.750 1.00 90.19 122 ARG A O 1
ATOM 989 N N . LYS A 1 123 ? 6.322 -11.731 -15.622 1.00 90.81 123 LYS A N 1
ATOM 990 C CA . LYS A 1 123 ? 6.055 -11.408 -14.212 1.00 90.81 123 LYS A CA 1
ATOM 991 C C . LYS A 1 123 ? 4.786 -10.565 -14.106 1.00 90.81 123 LYS A C 1
ATOM 993 O O . LYS A 1 123 ? 3.907 -10.919 -13.333 1.00 90.81 123 LYS A O 1
ATOM 998 N N . GLY A 1 124 ? 4.656 -9.541 -14.945 1.00 93.31 124 GLY A N 1
ATOM 999 C CA . GLY A 1 124 ? 3.467 -8.699 -15.002 1.00 93.31 124 GLY A CA 1
ATOM 1000 C C . GLY A 1 124 ? 2.197 -9.470 -15.372 1.00 93.31 124 GLY A C 1
ATOM 1001 O O . GLY A 1 124 ? 1.175 -9.308 -14.720 1.00 93.31 124 GLY A O 1
ATOM 1002 N N . SER A 1 125 ? 2.272 -10.399 -16.330 1.00 94.12 125 SER A N 1
ATOM 1003 C CA . SER A 1 125 ? 1.150 -11.287 -16.668 1.00 94.12 125 SER A CA 1
ATOM 1004 C C . SER A 1 125 ? 0.736 -12.182 -15.492 1.00 94.12 125 SER A C 1
ATOM 1006 O O . SER A 1 125 ? -0.458 -12.354 -15.255 1.00 94.12 125 SER A O 1
ATOM 1008 N N . ARG A 1 126 ? 1.687 -12.704 -14.698 1.00 94.06 126 ARG A N 1
ATOM 1009 C CA . ARG A 1 126 ? 1.353 -13.457 -13.475 1.00 94.06 126 ARG A CA 1
ATOM 1010 C C . ARG A 1 126 ? 0.667 -12.586 -12.428 1.00 94.06 126 ARG A C 1
ATOM 1012 O O . ARG A 1 126 ? -0.314 -13.038 -11.855 1.00 94.06 126 ARG A O 1
ATOM 1019 N N . ILE A 1 127 ? 1.160 -11.367 -12.203 1.00 95.19 127 ILE A N 1
ATOM 1020 C CA . ILE A 1 127 ? 0.558 -10.416 -11.254 1.00 95.19 127 ILE A CA 1
ATOM 1021 C C . ILE A 1 127 ? -0.881 -10.119 -11.662 1.00 95.19 127 ILE A C 1
ATOM 1023 O O . ILE A 1 127 ? -1.795 -10.356 -10.882 1.00 95.19 127 ILE A O 1
ATOM 1027 N N . ALA A 1 128 ? -1.091 -9.710 -12.914 1.00 95.38 128 ALA A N 1
ATOM 1028 C CA . ALA A 1 128 ? -2.426 -9.427 -13.414 1.00 95.38 128 ALA A CA 1
ATOM 1029 C C . ALA A 1 128 ? -3.348 -10.651 -13.305 1.00 95.38 128 ALA A C 1
ATOM 1031 O O . ALA A 1 128 ? -4.556 -10.481 -13.223 1.00 95.38 128 ALA A O 1
ATOM 1032 N N . SER A 1 129 ? -2.826 -11.884 -13.409 1.00 95.12 129 SER A N 1
ATOM 1033 C CA . SER A 1 129 ? -3.671 -13.095 -13.400 1.00 95.12 129 SER A CA 1
ATOM 1034 C C . SER A 1 129 ? -4.069 -13.449 -11.983 1.00 95.12 129 SER A C 1
ATOM 1036 O O . SER A 1 129 ? -5.217 -13.763 -11.744 1.00 95.12 129 SER A O 1
ATOM 1038 N N . LYS A 1 130 ? -3.159 -13.278 -11.020 1.00 94.19 130 LYS A N 1
ATOM 1039 C CA . LYS A 1 130 ? -3.506 -13.399 -9.606 1.00 94.19 130 LYS A CA 1
ATOM 1040 C C . LYS A 1 130 ? -4.544 -12.362 -9.170 1.00 94.19 130 LYS A C 1
ATOM 1042 O O . LYS A 1 130 ? -5.383 -12.691 -8.347 1.00 94.19 130 LYS A O 1
ATOM 1047 N N . LEU A 1 131 ? -4.464 -11.124 -9.667 1.00 93.38 131 LEU A N 1
ATOM 1048 C CA . LEU A 1 131 ? -5.461 -10.089 -9.357 1.00 93.38 131 LEU A CA 1
ATOM 1049 C C . LEU A 1 131 ? -6.835 -10.435 -9.953 1.00 93.38 131 LEU A C 1
ATOM 1051 O O . LEU A 1 131 ? -7.842 -10.312 -9.266 1.00 93.38 131 LEU A O 1
ATOM 1055 N N . GLU A 1 132 ? -6.855 -10.936 -11.189 1.00 94.00 132 GLU A N 1
ATOM 1056 C CA . GLU A 1 132 ? -8.062 -11.432 -11.864 1.00 94.00 132 GLU A CA 1
ATOM 1057 C C . GLU A 1 132 ? -8.662 -12.666 -11.166 1.00 94.00 132 GLU A C 1
ATOM 1059 O O . GLU A 1 132 ? -9.851 -12.684 -10.869 1.00 94.00 132 GLU A O 1
ATOM 1064 N N . ASP A 1 133 ? -7.841 -13.652 -10.792 1.00 92.00 133 ASP A N 1
ATOM 1065 C CA . ASP A 1 133 ? -8.264 -14.856 -10.057 1.00 92.00 133 ASP A CA 1
ATOM 1066 C C . ASP A 1 133 ? -8.857 -14.524 -8.674 1.00 92.00 133 ASP A C 1
ATOM 1068 O O . ASP A 1 133 ? -9.694 -15.263 -8.156 1.00 92.00 133 ASP A O 1
ATOM 1072 N N . ARG A 1 134 ? -8.410 -13.418 -8.062 1.00 89.62 134 ARG A N 1
ATOM 1073 C CA . ARG A 1 134 ? -8.946 -12.891 -6.796 1.00 89.62 134 ARG A CA 1
ATOM 1074 C C . ARG A 1 134 ? -10.201 -12.033 -6.992 1.00 89.62 134 ARG A C 1
ATOM 1076 O O . ARG A 1 134 ? -10.753 -11.572 -6.004 1.00 89.62 134 ARG A O 1
ATOM 1083 N N . GLY A 1 135 ? -10.639 -11.806 -8.231 1.00 89.69 135 GLY A N 1
ATOM 1084 C CA . GLY A 1 135 ? -11.798 -10.969 -8.538 1.00 89.69 135 GLY A CA 1
ATOM 1085 C C . GLY A 1 135 ? -11.578 -9.481 -8.267 1.00 89.69 135 GLY A C 1
ATOM 1086 O O . GLY A 1 135 ? -12.549 -8.770 -8.064 1.00 89.69 135 GLY A O 1
ATOM 1087 N N . LEU A 1 136 ? -10.325 -9.013 -8.238 1.00 90.31 136 LEU A N 1
ATOM 1088 C CA . LEU A 1 136 ? -9.985 -7.603 -7.994 1.00 90.31 136 LEU A CA 1
ATOM 1089 C C . LEU A 1 136 ? -9.862 -6.799 -9.295 1.00 90.31 136 LEU A C 1
ATOM 1091 O O . LEU A 1 136 ? -9.928 -5.573 -9.287 1.00 90.31 136 LEU A O 1
ATOM 1095 N N . VAL A 1 137 ? -9.637 -7.482 -10.419 1.00 93.69 137 VAL A N 1
ATOM 1096 C CA . VAL A 1 137 ? -9.430 -6.875 -11.739 1.00 93.69 137 VAL A CA 1
ATOM 1097 C C . VAL A 1 137 ? -10.120 -7.716 -12.806 1.00 93.69 137 VAL A C 1
ATOM 1099 O O . VAL A 1 137 ? -10.040 -8.940 -12.778 1.00 93.69 137 VAL A O 1
ATOM 1102 N N . GLU A 1 138 ? -10.727 -7.061 -13.786 1.00 94.19 138 GLU A N 1
ATOM 1103 C CA . GLU A 1 138 ? -11.264 -7.674 -14.999 1.00 94.19 138 GLU A CA 1
ATOM 1104 C C . GLU A 1 138 ? -10.390 -7.346 -16.214 1.00 94.19 138 GLU A C 1
ATOM 1106 O O . GLU A 1 138 ? -9.640 -6.364 -16.234 1.00 94.19 138 GLU A O 1
ATOM 1111 N N . ARG A 1 139 ? -10.460 -8.200 -17.240 1.00 95.62 139 ARG A N 1
ATOM 1112 C CA . ARG A 1 139 ? -9.727 -8.030 -18.496 1.00 95.62 139 ARG A CA 1
ATOM 1113 C C . ARG A 1 139 ? -10.649 -8.036 -19.689 1.00 95.62 139 ARG A C 1
ATOM 1115 O O . ARG A 1 139 ? -11.402 -8.983 -19.897 1.00 95.62 139 ARG A O 1
ATOM 1122 N N . GLU A 1 140 ? -10.443 -7.066 -20.562 1.00 94.75 140 GLU A N 1
ATOM 1123 C CA . GLU A 1 140 ? -11.103 -7.014 -21.860 1.00 94.75 140 GLU A CA 1
ATOM 1124 C C . GLU A 1 140 ? -10.079 -7.006 -22.991 1.00 94.75 140 GLU A C 1
ATOM 1126 O O . GLU A 1 140 ? -8.986 -6.453 -22.861 1.00 94.75 140 GLU A O 1
ATOM 1131 N N . GLU A 1 141 ? -10.402 -7.639 -24.119 1.00 94.69 141 GLU A N 1
ATOM 1132 C CA . GLU A 1 141 ? -9.553 -7.546 -25.305 1.00 94.69 141 GLU A CA 1
ATOM 1133 C C . GLU A 1 141 ? -9.562 -6.116 -25.861 1.00 94.69 141 GLU A C 1
ATOM 1135 O O . GLU A 1 141 ? -10.615 -5.547 -26.138 1.00 94.69 141 GLU A O 1
ATOM 1140 N N . GLY A 1 142 ? -8.378 -5.561 -26.113 1.00 91.50 142 GLY A N 1
ATOM 1141 C CA . GLY A 1 142 ? -8.219 -4.230 -26.680 1.00 91.50 142 GLY A CA 1
ATOM 1142 C C . GLY A 1 142 ? -6.997 -4.100 -27.582 1.00 91.50 142 GLY A C 1
ATOM 1143 O O . GLY A 1 142 ? -6.291 -5.062 -27.908 1.00 91.50 142 GLY A O 1
ATOM 1144 N N . VAL A 1 143 ? -6.750 -2.868 -28.020 1.00 89.12 143 VAL A N 1
ATOM 1145 C CA . VAL A 1 143 ? -5.597 -2.511 -28.848 1.00 89.12 143 VAL A CA 1
ATOM 1146 C C . VAL A 1 143 ? -4.900 -1.319 -28.218 1.00 89.12 143 VAL A C 1
ATOM 1148 O O . VAL A 1 143 ? -5.516 -0.282 -27.997 1.00 89.12 143 VAL A O 1
ATOM 1151 N N . HIS A 1 144 ? -3.600 -1.451 -27.982 1.00 86.75 144 HIS A N 1
ATOM 1152 C CA . HIS A 1 144 ? -2.752 -0.372 -27.496 1.00 86.75 144 HIS A CA 1
ATOM 1153 C C . HIS A 1 144 ? -1.540 -0.241 -28.417 1.00 86.75 144 HIS A C 1
ATOM 1155 O O . HIS A 1 144 ? -0.889 -1.235 -28.741 1.00 86.75 144 HIS A O 1
ATOM 1161 N N . GLU A 1 145 ? -1.276 0.975 -28.899 1.00 86.81 145 GLU A N 1
ATOM 1162 C CA . GLU A 1 145 ? -0.182 1.267 -29.845 1.00 86.81 145 GLU A CA 1
ATOM 1163 C C . GLU A 1 145 ? -0.168 0.334 -31.080 1.00 86.81 145 GLU A C 1
ATOM 1165 O O . GLU A 1 145 ? 0.882 -0.063 -31.579 1.00 86.81 145 GLU A O 1
ATOM 1170 N N . GLY A 1 146 ? -1.351 -0.062 -31.568 1.00 86.75 146 GLY A N 1
ATOM 1171 C CA . GLY A 1 146 ? -1.501 -0.949 -32.730 1.00 86.75 146 GLY A CA 1
ATOM 1172 C C . GLY A 1 146 ? -1.282 -2.442 -32.454 1.00 86.75 146 GLY A C 1
ATOM 1173 O O . GLY A 1 146 ? -1.415 -3.249 -33.372 1.00 86.75 146 GLY A O 1
ATOM 1174 N N . ASN A 1 147 ? -1.001 -2.832 -31.208 1.00 87.12 147 ASN A N 1
ATOM 1175 C CA . ASN A 1 147 ? -0.852 -4.226 -30.795 1.00 87.12 147 ASN A CA 1
ATOM 1176 C C . ASN A 1 147 ? -2.064 -4.684 -29.979 1.00 87.12 147 ASN A C 1
ATOM 1178 O O . ASN A 1 147 ? -2.570 -3.946 -29.134 1.00 87.12 147 ASN A O 1
ATOM 1182 N N . ARG A 1 148 ? -2.514 -5.925 -30.201 1.00 90.25 148 ARG A N 1
ATOM 1183 C CA . ARG A 1 148 ? -3.550 -6.541 -29.360 1.00 90.25 148 ARG A CA 1
ATOM 1184 C C . ARG A 1 148 ? -2.996 -6.770 -27.955 1.00 90.25 148 ARG A C 1
ATOM 1186 O O . ARG A 1 148 ? -1.932 -7.365 -27.803 1.00 90.25 148 ARG A O 1
ATOM 1193 N N . THR A 1 149 ? -3.731 -6.319 -26.952 1.00 92.81 149 THR A N 1
ATOM 1194 C CA . THR A 1 149 ? -3.423 -6.486 -25.527 1.00 92.81 149 THR A CA 1
ATOM 1195 C C . THR A 1 149 ? -4.732 -6.617 -24.763 1.00 92.81 149 THR A C 1
ATOM 1197 O O . THR A 1 149 ? -5.781 -6.276 -25.300 1.00 92.81 149 THR A O 1
ATOM 1200 N N . TYR A 1 150 ? -4.690 -7.070 -23.516 1.00 95.06 150 TYR A N 1
ATOM 1201 C CA . TYR A 1 150 ? -5.830 -6.856 -22.633 1.00 95.06 150 TYR A CA 1
ATOM 1202 C C . TYR A 1 150 ? -5.754 -5.467 -22.002 1.00 95.06 150 TYR A C 1
ATOM 1204 O O . TYR A 1 150 ? -4.653 -4.960 -21.739 1.00 95.06 150 TYR A O 1
ATOM 1212 N N . ILE A 1 151 ? -6.920 -4.875 -21.785 1.00 96.44 151 ILE A N 1
ATOM 1213 C CA . ILE A 1 151 ? -7.134 -3.696 -20.955 1.00 96.44 151 ILE A CA 1
ATOM 1214 C C . ILE A 1 151 ? -7.640 -4.195 -19.603 1.00 96.44 151 ILE A C 1
ATOM 1216 O O . ILE A 1 151 ? -8.504 -5.068 -19.552 1.00 96.44 151 ILE A O 1
ATOM 1220 N N . LEU A 1 152 ? -7.021 -3.713 -18.531 1.00 96.25 152 LEU A N 1
ATOM 1221 C CA . LEU A 1 152 ? -7.314 -4.084 -17.154 1.00 96.25 152 LEU A CA 1
ATOM 1222 C C . LEU A 1 152 ? -8.238 -3.036 -16.546 1.00 96.25 152 LEU A C 1
ATOM 1224 O O . LEU A 1 152 ? -7.915 -1.852 -16.604 1.00 96.25 152 LEU A O 1
ATOM 1228 N N . TYR A 1 153 ? -9.324 -3.483 -15.931 1.00 93.94 153 TYR A N 1
ATOM 1229 C CA . TYR A 1 153 ? -10.275 -2.633 -15.221 1.00 93.94 153 TYR A CA 1
ATOM 1230 C C . TYR A 1 153 ? -10.362 -3.065 -13.758 1.00 93.94 153 TYR A C 1
ATOM 1232 O O . TYR A 1 153 ? -10.328 -4.270 -13.493 1.00 93.94 153 TYR A O 1
ATOM 1240 N N . PRO A 1 154 ? -10.465 -2.133 -12.799 1.00 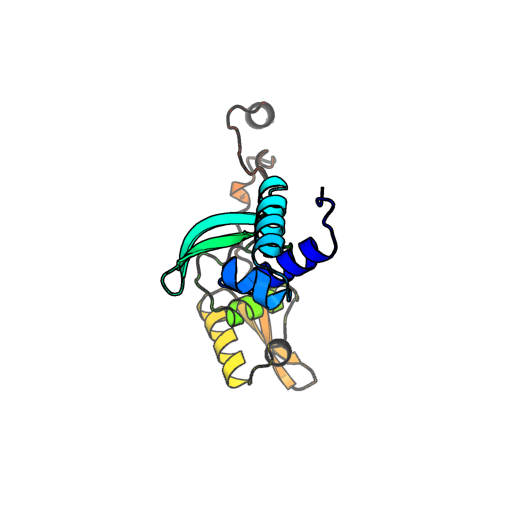91.31 154 PRO A N 1
ATOM 1241 C CA . PRO A 1 154 ? -10.707 -2.502 -11.413 1.00 91.31 154 PRO A CA 1
ATOM 1242 C C . PRO A 1 154 ? -12.093 -3.143 -11.296 1.00 91.31 154 PRO A C 1
ATOM 1244 O O . PRO A 1 154 ? -13.071 -2.646 -11.861 1.00 91.31 154 PRO A O 1
ATOM 1247 N N . VAL A 1 155 ? -12.194 -4.240 -10.546 1.00 88.19 155 VAL A N 1
ATOM 1248 C CA . VAL A 1 155 ? -13.504 -4.756 -10.144 1.00 88.19 155 VAL A CA 1
ATOM 1249 C C . VAL A 1 155 ? -13.980 -3.881 -9.004 1.00 88.19 155 VAL A C 1
ATOM 1251 O O . VAL A 1 155 ? -13.583 -4.048 -7.854 1.00 88.19 155 VAL A O 1
ATOM 1254 N N . VAL A 1 156 ? -14.832 -2.917 -9.331 1.00 73.44 156 VAL A N 1
ATOM 1255 C CA . VAL A 1 156 ? -15.560 -2.171 -8.312 1.00 73.44 156 VAL A CA 1
ATOM 1256 C C . VAL A 1 156 ? -16.571 -3.148 -7.725 1.00 73.44 156 VAL A C 1
ATOM 1258 O O . VAL A 1 156 ? -17.564 -3.479 -8.383 1.00 73.44 156 VAL A O 1
ATOM 1261 N N . GLU A 1 157 ? -16.314 -3.655 -6.513 1.00 64.75 157 GLU A N 1
ATOM 1262 C CA . GLU A 1 157 ? -17.359 -4.350 -5.767 1.00 64.75 157 GLU A CA 1
ATOM 1263 C C . GLU A 1 157 ? -18.581 -3.436 -5.777 1.00 64.75 157 GLU A C 1
ATOM 1265 O O . GLU A 1 157 ? -18.509 -2.267 -5.390 1.00 64.75 157 GLU A O 1
ATOM 1270 N N . LYS A 1 158 ? -19.7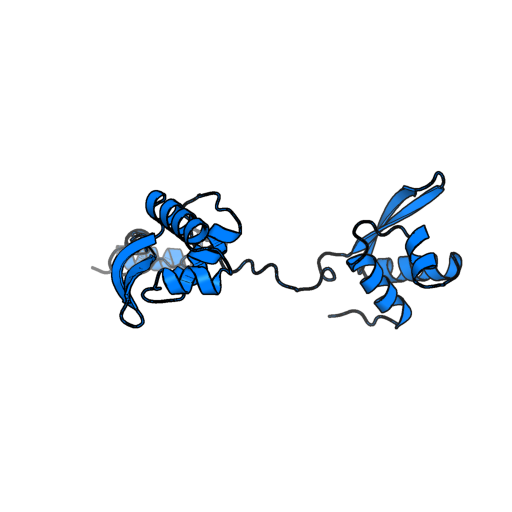11 -3.941 -6.279 1.00 57.97 158 LYS A N 1
ATOM 1271 C CA . LYS A 1 158 ? -20.977 -3.228 -6.145 1.00 57.97 158 LYS A CA 1
ATOM 1272 C C . LYS A 1 158 ? -21.314 -3.225 -4.665 1.00 57.97 158 LYS A C 1
ATOM 1274 O O . LYS A 1 158 ? -21.980 -4.138 -4.184 1.00 57.97 158 LYS A O 1
ATOM 1279 N N . LEU A 1 159 ? -20.814 -2.218 -3.959 1.00 66.94 159 LEU A N 1
ATOM 1280 C CA . LEU A 1 159 ? -21.189 -1.954 -2.588 1.00 66.94 159 LEU A CA 1
ATOM 1281 C C . LEU A 1 159 ? -22.708 -1.834 -2.567 1.00 66.94 159 LEU A C 1
ATOM 1283 O O . LEU A 1 159 ? -23.307 -1.116 -3.375 1.00 66.94 159 LEU A O 1
ATOM 1287 N N . ASP A 1 160 ? -23.340 -2.590 -1.677 1.00 70.75 160 ASP A N 1
ATOM 1288 C CA . ASP A 1 160 ? -24.772 -2.478 -1.473 1.00 70.75 160 ASP A CA 1
ATOM 1289 C C . ASP A 1 160 ? -25.052 -1.172 -0.725 1.00 70.75 160 ASP A C 1
ATOM 1291 O O . ASP A 1 160 ? -25.134 -1.121 0.503 1.00 70.75 160 ASP A O 1
ATOM 1295 N N . TYR A 1 161 ? -25.176 -0.088 -1.490 1.00 77.62 161 TYR A N 1
ATOM 1296 C CA . TYR A 1 161 ? -25.479 1.235 -0.956 1.00 77.62 161 TYR A CA 1
ATOM 1297 C C . TYR A 1 161 ? -26.853 1.295 -0.273 1.00 77.62 161 TYR A C 1
ATOM 1299 O O . TYR A 1 161 ? -27.122 2.275 0.419 1.00 77.62 161 TYR A O 1
ATOM 1307 N N . SER A 1 162 ? -27.706 0.263 -0.393 1.00 81.75 162 SER A N 1
ATOM 1308 C CA . SER A 1 162 ? -28.939 0.193 0.400 1.00 81.75 162 SER A CA 1
ATOM 1309 C C . SER A 1 162 ? -28.663 0.138 1.905 1.00 81.75 162 SER A C 1
ATOM 1311 O O . SER A 1 162 ? -29.493 0.586 2.683 1.00 81.75 162 SER A O 1
ATOM 1313 N N . LEU A 1 163 ? -27.474 -0.304 2.332 1.00 81.12 163 LEU A N 1
ATOM 1314 C CA . LEU A 1 163 ? -27.070 -0.271 3.742 1.00 81.12 163 LEU A CA 1
ATOM 1315 C C . LEU A 1 163 ? -26.791 1.148 4.261 1.00 81.12 163 LEU A C 1
ATOM 1317 O O . LEU A 1 163 ? -26.752 1.368 5.470 1.00 81.12 163 LEU A O 1
ATOM 1321 N N . LEU A 1 164 ? -26.592 2.109 3.359 1.00 86.75 164 LEU A N 1
ATOM 1322 C CA . LEU A 1 164 ? -26.326 3.508 3.685 1.00 86.75 164 LEU A CA 1
ATOM 1323 C C . LEU A 1 164 ? -27.591 4.372 3.665 1.00 86.75 164 LEU A C 1
ATOM 1325 O O . LEU A 1 164 ? -27.508 5.565 3.953 1.00 86.75 164 LEU A O 1
ATOM 1329 N N . VAL A 1 165 ? -28.746 3.803 3.312 1.00 89.69 165 VAL A N 1
ATOM 1330 C CA . VAL A 1 165 ? -29.990 4.538 3.060 1.00 89.69 165 VAL A CA 1
ATOM 1331 C C . VAL A 1 165 ? -31.160 3.839 3.756 1.00 89.69 165 VAL A C 1
ATOM 1333 O O . VAL A 1 165 ? -31.242 2.616 3.786 1.00 89.69 165 VAL A O 1
ATOM 1336 N N . ALA A 1 166 ? -32.103 4.607 4.293 1.00 90.94 166 ALA A N 1
ATOM 1337 C CA . ALA A 1 166 ? -33.420 4.111 4.680 1.00 90.94 166 ALA A CA 1
ATOM 1338 C C . ALA A 1 166 ? -34.484 5.022 4.061 1.00 90.94 166 ALA A C 1
ATOM 1340 O O . ALA A 1 166 ? -34.374 6.242 4.143 1.00 90.94 166 ALA A O 1
ATOM 1341 N N . GLY A 1 167 ? -35.493 4.445 3.400 1.00 86.62 167 GLY A N 1
ATOM 1342 C CA . GLY A 1 167 ? -36.423 5.237 2.585 1.00 86.62 167 GLY A CA 1
ATOM 1343 C C . GLY A 1 167 ? -35.668 6.065 1.536 1.00 86.62 167 GLY A C 1
ATOM 1344 O O . GLY A 1 167 ? -34.842 5.519 0.809 1.00 86.62 167 GLY A O 1
ATOM 1345 N N . ASP A 1 168 ? -35.915 7.376 1.514 1.00 87.62 168 ASP A N 1
ATOM 1346 C CA . ASP A 1 168 ? -35.210 8.346 0.659 1.00 87.62 168 ASP A CA 1
ATOM 1347 C C . ASP A 1 168 ? -34.063 9.082 1.389 1.00 87.62 168 ASP A C 1
ATOM 1349 O O . ASP A 1 168 ? -33.511 10.056 0.873 1.00 87.62 168 ASP A O 1
ATOM 1353 N N . MET A 1 169 ? -33.692 8.646 2.599 1.00 90.00 169 MET A N 1
ATOM 1354 C CA . MET A 1 169 ? -32.732 9.342 3.458 1.00 90.00 169 MET A CA 1
ATOM 1355 C C . MET A 1 169 ? -31.427 8.569 3.638 1.00 90.00 169 MET A C 1
ATOM 1357 O O . MET A 1 169 ? -31.411 7.391 3.991 1.00 90.00 169 MET A O 1
ATOM 1361 N N . ILE A 1 170 ? -30.311 9.275 3.480 1.00 91.69 170 ILE A N 1
ATOM 1362 C CA . ILE A 1 170 ? -28.963 8.765 3.744 1.00 91.69 170 ILE A CA 1
ATOM 1363 C C . ILE A 1 170 ? -28.720 8.698 5.260 1.00 91.69 170 ILE A C 1
ATOM 1365 O O . ILE A 1 170 ? -29.131 9.601 5.986 1.00 91.69 170 ILE A O 1
ATOM 1369 N N . SER A 1 171 ? -28.058 7.643 5.740 1.00 91.44 171 SER A N 1
ATOM 1370 C CA . SER A 1 171 ? -27.664 7.478 7.144 1.00 91.44 171 SER A CA 1
ATOM 1371 C C . SER A 1 171 ? -26.825 8.669 7.638 1.00 91.44 171 SER A C 1
ATOM 1373 O O . SER A 1 171 ? -25.886 9.078 6.951 1.00 91.44 171 SER A O 1
ATOM 1375 N N . PRO A 1 172 ? -27.083 9.200 8.847 1.00 91.31 172 PRO A N 1
ATOM 1376 C CA . PRO A 1 172 ? -26.320 10.320 9.394 1.00 91.31 172 PRO A CA 1
ATOM 1377 C C . PRO A 1 172 ? -24.909 9.920 9.844 1.00 91.31 172 PRO A C 1
ATOM 1379 O O . PRO A 1 172 ? -24.114 10.790 10.173 1.00 91.31 172 PRO A O 1
ATOM 1382 N N . PHE A 1 173 ? -24.595 8.621 9.865 1.00 90.56 173 PHE A N 1
ATOM 1383 C CA . PHE A 1 173 ? -23.299 8.101 10.304 1.00 90.56 173 PHE A CA 1
ATOM 1384 C C . PHE A 1 173 ? -22.292 7.896 9.167 1.00 90.56 173 PHE A C 1
ATOM 1386 O O . PHE A 1 173 ? -21.223 7.332 9.394 1.00 90.56 173 PHE A O 1
ATOM 1393 N N . ILE A 1 174 ? -22.604 8.304 7.932 1.00 86.12 174 ILE A N 1
ATOM 1394 C CA . ILE A 1 174 ? -21.635 8.185 6.835 1.00 86.12 174 ILE A CA 1
ATOM 1395 C C . ILE A 1 174 ? -20.407 9.044 7.134 1.00 86.12 174 ILE A C 1
ATOM 1397 O O . ILE A 1 174 ? -20.515 10.257 7.297 1.00 86.12 174 ILE A O 1
ATOM 1401 N N . GLY A 1 175 ? -19.240 8.399 7.164 1.00 80.00 175 GLY A N 1
ATOM 1402 C CA . GLY A 1 175 ? -17.960 9.052 7.436 1.00 80.00 175 GLY A CA 1
ATOM 1403 C C . GLY A 1 175 ? -17.701 9.364 8.914 1.00 80.00 175 GLY A C 1
ATOM 1404 O O . GLY A 1 175 ? -16.690 9.992 9.209 1.00 80.00 175 GLY A O 1
ATOM 1405 N N . GLU A 1 176 ? -18.566 8.943 9.847 1.00 80.44 176 GLU A N 1
ATOM 1406 C CA . GLU A 1 176 ? -18.272 9.056 11.280 1.00 80.44 176 GLU A CA 1
ATOM 1407 C C . GLU A 1 176 ? -17.420 7.877 11.769 1.00 80.44 176 GLU A C 1
ATOM 1409 O O . GLU A 1 176 ? -17.829 6.719 11.695 1.00 80.44 176 GLU A O 1
ATOM 1414 N N . GLU A 1 177 ? -16.257 8.177 12.349 1.00 77.31 177 GLU A N 1
ATOM 1415 C CA . GLU A 1 177 ? -15.340 7.165 12.896 1.00 77.31 177 GLU A CA 1
ATOM 1416 C C . GLU A 1 177 ? -15.854 6.520 14.196 1.00 77.31 177 GLU A C 1
ATOM 1418 O O . GLU A 1 177 ? -15.500 5.388 14.522 1.00 77.31 177 GLU A O 1
ATOM 1423 N N . ASN A 1 178 ? -16.695 7.229 14.956 1.00 84.31 178 ASN A N 1
ATOM 1424 C CA . ASN A 1 178 ? -17.255 6.746 16.218 1.00 84.31 178 ASN A CA 1
ATOM 1425 C C . ASN A 1 178 ? -18.745 7.112 16.335 1.00 84.31 178 ASN A C 1
ATOM 1427 O O . ASN A 1 178 ? -19.082 8.076 17.031 1.00 84.31 178 ASN A O 1
ATOM 1431 N N . PRO A 1 179 ? -19.634 6.361 15.660 1.00 86.31 179 PRO A N 1
ATOM 1432 C CA . PRO A 1 179 ? -21.054 6.679 15.618 1.00 86.31 179 PRO A CA 1
ATOM 1433 C C . PRO A 1 179 ? -21.696 6.554 17.005 1.00 86.31 179 PRO A C 1
ATOM 1435 O O . PRO A 1 179 ? -21.629 5.503 17.650 1.00 86.31 179 PRO A O 1
ATOM 1438 N N . ASP A 1 180 ? -22.364 7.618 17.457 1.00 88.06 180 ASP A N 1
ATOM 1439 C CA . ASP A 1 180 ? -23.158 7.597 18.688 1.00 88.06 180 ASP A CA 1
ATOM 1440 C C . ASP A 1 180 ? -24.640 7.311 18.376 1.00 88.06 180 ASP A C 1
ATOM 1442 O O . ASP A 1 180 ? -25.347 8.192 17.880 1.00 88.06 180 ASP A O 1
ATOM 1446 N N . PRO A 1 181 ? -25.178 6.129 18.732 1.00 85.56 181 PRO A N 1
ATOM 1447 C CA . PRO A 1 181 ? -26.589 5.800 18.517 1.00 85.56 181 PRO A CA 1
ATOM 1448 C C . PRO A 1 181 ? -27.555 6.634 19.376 1.00 85.56 181 PRO A C 1
ATOM 1450 O O . PRO A 1 181 ? -28.769 6.486 19.250 1.00 85.56 181 PRO A O 1
ATOM 1453 N N . ARG A 1 182 ? -27.048 7.471 20.290 1.00 89.88 182 ARG A N 1
ATOM 1454 C CA . ARG A 1 182 ? -27.835 8.421 21.090 1.00 89.88 182 ARG A CA 1
ATOM 1455 C C . ARG A 1 182 ? -27.708 9.862 20.596 1.00 89.88 182 ARG A C 1
ATOM 1457 O O . ARG A 1 182 ? -28.176 10.771 21.285 1.00 89.88 182 ARG A O 1
ATOM 1464 N N . SER A 1 183 ? -27.093 10.081 19.435 1.00 92.25 183 SER A N 1
ATOM 1465 C CA . SER A 1 183 ? -26.945 11.414 18.866 1.00 92.25 183 SER A CA 1
ATOM 1466 C C . SER A 1 183 ? -28.301 12.035 18.505 1.00 92.25 183 SER A C 1
ATOM 1468 O O . SER A 1 183 ? -29.294 11.357 18.206 1.00 92.25 183 SER A O 1
ATOM 1470 N N . GLY A 1 184 ? -28.342 13.369 18.533 1.00 92.75 184 GLY A N 1
ATOM 1471 C CA . GLY A 1 184 ? -29.515 14.127 18.097 1.00 92.75 184 GLY A CA 1
ATOM 1472 C C . GLY A 1 184 ? -29.804 13.933 16.608 1.00 92.75 184 GLY A C 1
ATOM 1473 O O . GLY A 1 184 ? -30.958 13.729 16.251 1.00 92.75 184 GLY A O 1
ATOM 1474 N N . SER A 1 185 ? -28.761 13.905 15.770 1.00 91.25 185 SER A N 1
ATOM 1475 C CA . SER A 1 185 ? -28.868 13.695 14.319 1.00 91.25 185 SER A CA 1
ATOM 1476 C C . SER A 1 185 ? -29.485 12.341 13.975 1.00 91.25 185 SER A C 1
ATOM 1478 O O . SER A 1 185 ? -30.364 12.267 13.123 1.00 91.25 185 SER A O 1
ATOM 1480 N N . PHE A 1 186 ? -29.094 11.272 14.674 1.00 93.06 186 PHE A N 1
ATOM 1481 C CA . PHE A 1 186 ? -29.709 9.961 14.487 1.00 93.06 186 PHE A CA 1
ATOM 1482 C C . PHE A 1 186 ? -31.162 9.929 14.962 1.00 93.06 186 PHE A C 1
ATOM 1484 O O . PHE A 1 186 ? -32.021 9.362 14.292 1.00 93.06 186 PHE A O 1
ATOM 1491 N N . THR A 1 187 ? -31.463 10.576 16.091 1.00 93.19 187 THR A N 1
ATOM 1492 C CA . THR A 1 187 ? -32.840 10.667 16.602 1.00 93.19 187 THR A CA 1
ATOM 1493 C C . THR A 1 187 ? -33.757 11.420 15.632 1.00 93.19 187 THR A C 1
ATOM 1495 O O . THR A 1 187 ? -34.875 10.974 15.382 1.00 93.19 187 THR A O 1
ATOM 1498 N N . GLU A 1 188 ? -33.288 12.538 15.077 1.00 91.75 188 GLU A N 1
ATOM 1499 C CA . GLU A 1 188 ? -34.006 13.334 14.076 1.00 91.75 188 GLU A CA 1
ATOM 1500 C C . GLU A 1 188 ? -34.213 12.541 12.783 1.00 91.75 188 GLU A C 1
ATOM 1502 O O . GLU A 1 188 ? -35.339 12.442 12.306 1.00 91.75 188 GLU A O 1
ATOM 1507 N N . TRP A 1 189 ? -33.172 11.860 12.301 1.00 93.56 189 TRP A N 1
ATOM 1508 C CA . TRP A 1 189 ? -33.248 10.978 11.138 1.00 93.56 189 TRP A CA 1
ATOM 1509 C C . TRP A 1 189 ? -34.288 9.856 11.305 1.00 93.56 189 TRP A C 1
ATOM 1511 O O . TRP A 1 189 ? -35.124 9.647 10.430 1.00 93.56 189 TRP A O 1
ATOM 1521 N N . VAL A 1 190 ? -34.311 9.170 12.457 1.00 92.56 190 VAL A N 1
ATOM 1522 C CA . VAL A 1 190 ? -35.332 8.146 12.759 1.00 92.56 190 VAL A CA 1
ATOM 1523 C C . VAL A 1 190 ? -36.735 8.753 12.829 1.00 92.56 190 VAL A C 1
ATOM 1525 O O . VAL A 1 190 ? -37.699 8.123 12.393 1.00 92.56 190 VAL A O 1
ATOM 1528 N N . TYR A 1 191 ? -36.869 9.961 13.383 1.00 92.25 191 TYR A N 1
ATOM 1529 C CA . TYR A 1 191 ? -38.150 10.658 13.445 1.00 92.25 191 TYR A CA 1
ATOM 1530 C C . TYR A 1 191 ? -38.659 10.996 12.037 1.00 92.25 191 TYR A C 1
ATOM 1532 O O . TYR A 1 191 ? -39.796 10.674 11.711 1.00 92.25 191 TYR A O 1
ATOM 1540 N N . GLU A 1 192 ? -37.824 11.576 11.176 1.00 91.94 192 GLU A N 1
ATOM 1541 C CA . GLU A 1 192 ? -38.200 11.889 9.793 1.00 91.94 192 GLU A CA 1
ATOM 1542 C C . GLU A 1 192 ? -38.598 10.635 9.009 1.00 91.94 192 GLU A C 1
ATOM 1544 O O . GLU A 1 192 ? -39.633 10.635 8.346 1.00 91.94 192 GLU A O 1
ATOM 1549 N N . LEU A 1 193 ? -37.879 9.522 9.164 1.00 91.38 193 LEU A N 1
ATOM 1550 C CA . LEU A 1 193 ? -38.267 8.244 8.555 1.00 91.38 193 LEU A CA 1
ATOM 1551 C C . LEU A 1 193 ? -39.630 7.733 9.024 1.00 91.38 193 LEU A C 1
ATOM 1553 O O . LEU A 1 193 ? -40.380 7.162 8.238 1.00 91.38 193 LEU A O 1
ATOM 1557 N N . ALA A 1 194 ? -39.952 7.911 10.304 1.00 89.94 194 ALA A N 1
ATOM 1558 C 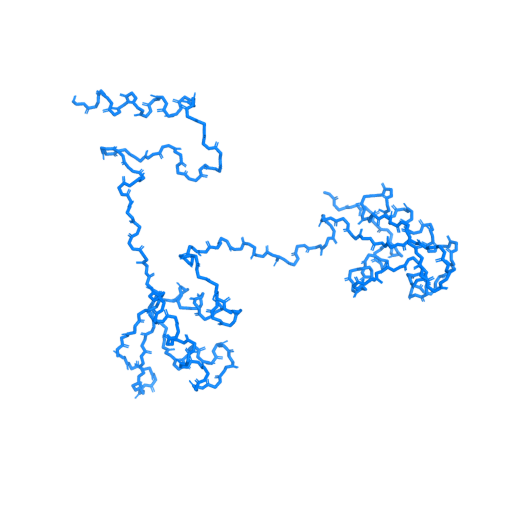CA . ALA A 1 194 ? -41.204 7.430 10.876 1.00 89.94 194 ALA A CA 1
ATOM 1559 C C . ALA A 1 194 ? -42.420 8.298 10.510 1.00 89.94 194 ALA A C 1
ATOM 1561 O O . ALA A 1 194 ? -43.548 7.820 10.625 1.00 89.94 194 ALA A O 1
ATOM 1562 N N . TYR A 1 195 ? -42.209 9.558 10.113 1.00 86.62 195 TYR A N 1
ATOM 1563 C CA . TYR A 1 195 ? -43.277 10.549 9.931 1.00 86.62 195 TYR A CA 1
ATOM 1564 C C . TYR A 1 195 ? -43.280 11.237 8.551 1.00 86.62 195 TYR A C 1
ATOM 1566 O O . TYR A 1 195 ? -44.000 12.218 8.379 1.00 86.62 195 TYR A O 1
ATOM 1574 N N . SER A 1 196 ? -42.510 10.745 7.574 1.00 71.88 196 SER A N 1
ATOM 1575 C CA . SER A 1 196 ? -42.418 11.295 6.205 1.00 71.88 196 SER A CA 1
ATOM 1576 C C . SER A 1 196 ? -43.445 10.734 5.203 1.00 71.88 196 SER A C 1
ATOM 1578 O O . SER A 1 196 ? -43.244 10.859 3.996 1.00 71.88 196 SER A O 1
ATOM 1580 N N . GLU A 1 197 ? -44.563 10.167 5.673 1.00 58.53 197 GLU A N 1
ATOM 1581 C CA . GLU A 1 197 ? -45.688 9.738 4.812 1.00 58.53 197 GLU A CA 1
ATOM 1582 C C . GLU A 1 197 ? -46.583 10.895 4.327 1.00 58.53 197 GLU A C 1
ATOM 1584 O O . GLU A 1 197 ? -47.003 11.737 5.158 1.00 58.53 197 GLU A O 1
#

Organism: NCBI:txid2487751

Nearest PDB structures (foldseek):
  5hli-assembly1_A  TM=8.813E-01  e=1.658E-03  Staphylococcus epidermidis
  2nyx-assembly2_D  TM=8.472E-01  e=2.464E-03  Mycobacterium tuberculosis H37Rv
  1sfx-assembly1_A  TM=8.651E-01  e=4.340E-03  Archaeoglobus fulgidus DSM 4304
  2mlg-assembly1_A  TM=7.702E-01  e=1.136E-02  Fuselloviridae
  3lmm-assembly2_B  TM=3.182E-01  e=5.143E-03  Corynebacterium diphtheriae

Radius of gyration: 27.04 Å; Cα contacts (8 Å, |Δi|>4): 209; chains: 1; bounding box: 79×39×63 Å

InterPro domains:
  IPR000835 MarR-type HTH domain [PF01047] (6-59)
  IPR000835 MarR-type HTH domain [PF01047] (95-141)
  IPR036388 Winged helix-like DNA-binding domain superfamily [G3DSA:1.10.10.10] (2-74)
  IPR036388 Winged helix-like DNA-binding domain superfamily [G3DSA:1.10.10.10] (75-154)
  IPR036390 Winged helix DNA-binding domain superfamily [SSF46785] (2-71)
  IPR036390 Winged helix DNA-binding domain superfamily [SSF46785] (89-158)

Foldseek 3Di:
DPDDDDPLLVVLLVCLLVPPWDWLVVSCVVSVHDSVVSVVSLVVCVVVQQWDWDWDADPNDTTTTTHGDPVSNDPPDPPPVPPPPPVPDDDDPLLVVLLVVQAVDQWAWLVVSCVVSVHDSVVSVVSLVVCVVSQQWDWDWDDDPNDITTIIHGNPPPPPCVVQDDDNDGQPCVPPPDDDCPDPVNVVVVVCSVPVD